Protein AF-A0A1V5WEK6-F1 (afdb_monomer_lite)

Foldseek 3Di:
DLVVVLVVQLVVVLVVAPQCSLVSLLVSLQVCCVPPPVVCNVLLVLQLVLQVVLCVVVVVQQQDKDRFDDDDVSGGPRSSSVSSSLLSCLVPPVLVVDDDPDLVVSLVVSLVVSLVVVLVVQLCCCVVSVIDGPSLVVAAADPPSRGDSDDPVSVVSVSVSNSVSSSVVSVVVVVVVVVVVVD

pLDDT: mean 92.39, std 5.97, range [55.59, 97.62]

Secondary structure (DSSP, 8-state):
-HHHHHHHHHHHHHTT-HHHHHHHHHHHHHHHHHHH-GGGGGGHHHHHHHHHHHHHHTTTGGG-BSS---EETTEEHHHHHHHHHHHHHIIIIIGGGS--SSHHHHHHHHHHHHHHHHHHHHHIIIIIS---BGGGGGSPPPTTT----S-HHHHHHHHHHHHHHHHHHHHHHHHHHHHHT--

Radius of gyration: 16.96 Å; chains: 1; bounding box: 42×34×49 Å

Sequence (183 aa):
MTWLVGLGTFLLLLKISYDVAVITATLLILGFTLVFDRNKLWAWIPALSVGIIFVLVIRDMYSSYNVFTLKIRGLMLFPMLAWALMLMFWYLVVEPYFHHDKWWRKWLTNAALFCAGLIVFEIIGYHVLGVRLGAGSTYPGWPVLDIFHAPWWMQVAYFFNGIAFIGVVAFVDNILRRRTRKS

Structure (mmCIF, N/CA/C/O backbone):
data_AF-A0A1V5WEK6-F1
#
_entry.id   AF-A0A1V5WEK6-F1
#
loop_
_atom_site.group_PDB
_atom_site.id
_atom_site.type_symbol
_atom_site.label_atom_id
_atom_site.label_alt_id
_atom_site.label_comp_id
_atom_site.label_asym_id
_atom_site.label_entity_id
_atom_site.label_seq_id
_atom_site.pdbx_PDB_ins_code
_atom_site.Cartn_x
_atom_site.Cartn_y
_atom_site.Cartn_z
_atom_site.occupancy
_atom_site.B_iso_or_equiv
_atom_site.auth_seq_id
_atom_site.auth_comp_id
_atom_site.auth_asym_id
_atom_site.auth_atom_id
_atom_site.pdbx_PDB_model_num
ATOM 1 N N . MET A 1 1 ? -20.146 -8.407 -2.593 1.00 61.50 1 MET A N 1
ATOM 2 C CA . MET A 1 1 ? -20.342 -8.159 -4.042 1.00 61.50 1 MET A CA 1
ATOM 3 C C . MET A 1 1 ? -19.403 -7.072 -4.575 1.00 61.50 1 MET A C 1
ATOM 5 O O . MET A 1 1 ? -18.729 -7.323 -5.560 1.00 61.50 1 MET A O 1
ATOM 9 N N . THR A 1 2 ? -19.276 -5.919 -3.905 1.00 79.62 2 THR A N 1
ATOM 10 C CA . THR A 1 2 ? -18.418 -4.784 -4.325 1.00 79.62 2 THR A CA 1
ATOM 11 C C . THR A 1 2 ? -16.931 -5.128 -4.493 1.00 79.62 2 THR A C 1
ATOM 13 O O . THR A 1 2 ? -16.358 -4.822 -5.534 1.00 79.62 2 THR A O 1
ATOM 16 N N . TRP A 1 3 ? -16.315 -5.826 -3.532 1.00 83.94 3 TRP A N 1
ATOM 17 C CA . TRP A 1 3 ? -14.893 -6.207 -3.610 1.00 83.94 3 TRP A CA 1
ATOM 18 C C . TRP A 1 3 ? -14.571 -7.166 -4.761 1.00 83.94 3 TRP A C 1
ATOM 20 O O . TRP A 1 3 ? -13.534 -7.026 -5.397 1.00 83.94 3 TRP A O 1
ATOM 30 N N . LEU A 1 4 ? -15.474 -8.104 -5.068 1.00 87.88 4 LEU A N 1
ATOM 31 C CA . LEU A 1 4 ? -15.297 -9.054 -6.173 1.00 87.88 4 LEU A CA 1
ATOM 32 C C . LEU A 1 4 ? -15.378 -8.360 -7.534 1.00 87.88 4 LEU A C 1
ATOM 34 O O . LEU A 1 4 ? -14.582 -8.663 -8.416 1.00 87.88 4 LEU A O 1
ATOM 38 N N . VAL A 1 5 ? -16.297 -7.401 -7.687 1.00 90.19 5 VAL A N 1
ATOM 39 C CA . VAL A 1 5 ? -16.378 -6.569 -8.897 1.00 90.19 5 VAL A CA 1
ATOM 40 C C . VAL A 1 5 ? -15.110 -5.730 -9.042 1.00 90.19 5 VAL A C 1
ATOM 42 O O . VAL A 1 5 ? -14.513 -5.720 -10.113 1.00 90.19 5 VAL A O 1
ATOM 45 N N . GLY A 1 6 ? -14.648 -5.089 -7.962 1.00 90.19 6 GLY A N 1
ATOM 46 C CA . GLY A 1 6 ? -13.395 -4.330 -7.971 1.00 90.19 6 GLY A CA 1
ATOM 47 C C . GLY A 1 6 ? -12.184 -5.185 -8.357 1.00 90.19 6 GLY A C 1
ATOM 48 O O . GLY A 1 6 ? -11.398 -4.782 -9.213 1.00 90.19 6 GLY A O 1
ATOM 49 N N . LEU A 1 7 ? -12.073 -6.391 -7.790 1.00 91.00 7 LEU A N 1
ATOM 50 C CA . LEU A 1 7 ? -11.020 -7.349 -8.130 1.00 91.00 7 LEU A CA 1
ATOM 51 C C . LEU A 1 7 ? -11.108 -7.791 -9.597 1.00 91.00 7 LEU A C 1
ATOM 53 O O . LEU A 1 7 ? -10.096 -7.789 -10.291 1.00 91.00 7 LEU A O 1
ATOM 57 N N . GLY A 1 8 ? -12.303 -8.127 -10.087 1.00 93.06 8 GLY A N 1
ATOM 58 C CA . GLY A 1 8 ? -12.518 -8.500 -11.487 1.00 93.06 8 GLY A CA 1
ATOM 59 C C . GLY A 1 8 ? -12.091 -7.391 -12.450 1.00 93.06 8 GLY A C 1
ATOM 60 O O . GLY A 1 8 ? -11.332 -7.648 -13.384 1.00 93.06 8 GLY A O 1
ATOM 61 N N . THR A 1 9 ? -12.493 -6.148 -12.178 1.00 93.25 9 THR A N 1
ATOM 62 C CA . THR A 1 9 ? -12.073 -4.972 -12.954 1.00 93.25 9 THR A CA 1
ATOM 63 C C . THR A 1 9 ? -10.556 -4.800 -12.932 1.00 93.25 9 THR A C 1
ATOM 65 O O . THR A 1 9 ? -9.951 -4.611 -13.984 1.00 93.25 9 THR A O 1
ATOM 68 N N . PHE A 1 10 ? -9.920 -4.918 -11.764 1.00 93.69 10 PHE A N 1
ATOM 69 C CA . PHE A 1 10 ? -8.464 -4.823 -11.643 1.00 93.69 10 PHE A CA 1
ATOM 70 C C . PHE A 1 10 ? -7.741 -5.888 -12.481 1.00 93.69 10 PHE A C 1
ATOM 72 O O . PHE A 1 10 ? -6.844 -5.555 -13.254 1.00 93.69 10 PHE A O 1
ATOM 79 N N . LEU A 1 11 ? -8.168 -7.151 -12.391 1.00 94.06 11 LEU A N 1
ATOM 80 C CA . LEU A 1 11 ? -7.573 -8.259 -13.146 1.00 94.06 11 LEU A CA 1
ATOM 81 C C . LEU A 1 11 ? -7.754 -8.107 -14.662 1.00 94.06 11 LEU A C 1
ATOM 83 O O . LEU A 1 11 ? -6.853 -8.453 -15.426 1.00 94.06 11 LEU A O 1
ATOM 87 N N . LEU A 1 12 ? -8.897 -7.580 -15.111 1.00 95.44 12 LEU A N 1
ATOM 88 C CA . LEU A 1 12 ? -9.118 -7.267 -16.525 1.00 95.44 12 LEU A CA 1
ATOM 89 C C . LEU A 1 12 ? -8.196 -6.140 -16.997 1.00 95.44 12 LEU A C 1
ATOM 91 O O . LEU A 1 12 ? -7.587 -6.255 -18.059 1.00 95.44 12 LEU A O 1
ATOM 95 N N . LEU A 1 13 ? -8.049 -5.082 -16.198 1.00 95.81 13 LEU A N 1
ATOM 96 C CA . LEU A 1 13 ? -7.184 -3.953 -16.533 1.00 95.81 13 LEU A CA 1
ATOM 97 C C . LEU A 1 13 ? -5.703 -4.330 -16.541 1.00 95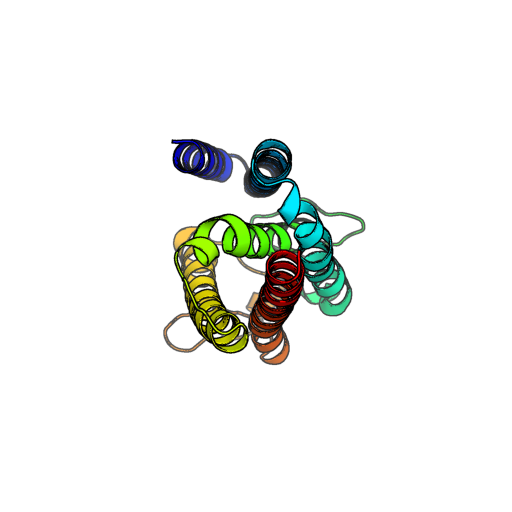.81 13 LEU A C 1
ATOM 99 O O . LEU A 1 13 ? -4.977 -3.809 -17.382 1.00 95.81 13 LEU A O 1
ATOM 103 N N . LEU A 1 14 ? -5.257 -5.266 -15.695 1.00 93.38 14 LEU A N 1
ATOM 104 C CA . LEU A 1 14 ? -3.878 -5.774 -15.733 1.00 93.38 14 LEU A CA 1
ATOM 105 C C . LEU A 1 14 ? -3.504 -6.368 -17.100 1.00 93.38 14 LEU A C 1
ATOM 107 O O . LEU A 1 14 ? -2.349 -6.271 -17.503 1.00 93.38 14 LEU A O 1
ATOM 111 N N . LYS A 1 15 ? -4.469 -6.928 -17.845 1.00 93.38 15 LYS A N 1
ATOM 112 C CA . LYS A 1 15 ? -4.236 -7.435 -19.211 1.00 93.38 15 LYS A CA 1
ATOM 113 C C . LYS A 1 15 ? -4.063 -6.328 -20.253 1.00 93.38 15 LYS A C 1
ATOM 115 O O . LYS A 1 15 ? -3.585 -6.605 -21.347 1.00 93.38 15 LYS A O 1
ATOM 120 N N . ILE A 1 16 ? -4.494 -5.107 -19.937 1.00 94.31 16 ILE A N 1
ATOM 121 C CA . ILE A 1 16 ? -4.468 -3.953 -20.841 1.00 94.31 16 ILE A CA 1
ATOM 122 C C . ILE A 1 16 ? -3.291 -3.041 -20.488 1.00 94.31 16 ILE A C 1
ATOM 124 O O . ILE A 1 16 ? -2.477 -2.713 -21.345 1.00 94.31 16 ILE A O 1
ATOM 128 N N . SER A 1 17 ? -3.208 -2.607 -19.230 1.00 95.94 17 SER A N 1
ATOM 129 C CA . SER A 1 17 ? -2.168 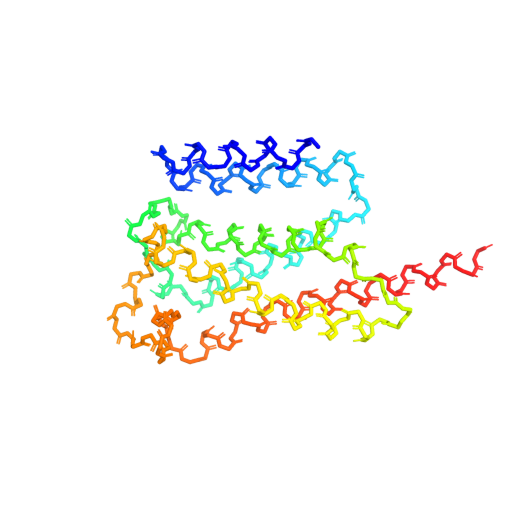-1.709 -18.734 1.00 95.94 17 SER A CA 1
ATOM 130 C C . SER A 1 17 ? -2.056 -1.791 -17.213 1.00 95.94 17 SER A C 1
ATOM 132 O O . SER A 1 17 ? -3.018 -1.543 -16.481 1.00 95.94 17 SER A O 1
ATOM 134 N N . TYR A 1 18 ? -0.844 -2.069 -16.735 1.00 95.81 18 TYR A N 1
ATOM 135 C CA . TYR A 1 18 ? -0.523 -2.134 -15.310 1.00 95.81 18 TYR A CA 1
ATOM 136 C C . TYR A 1 18 ? -0.728 -0.778 -14.625 1.00 95.81 18 TYR A C 1
ATOM 138 O O . TYR A 1 18 ? -1.292 -0.710 -13.532 1.00 95.81 18 TYR A O 1
ATOM 146 N N . ASP A 1 19 ? -0.334 0.308 -15.294 1.00 96.19 19 ASP A N 1
ATOM 147 C CA . ASP A 1 19 ? -0.541 1.674 -14.815 1.00 96.19 19 ASP A CA 1
ATOM 148 C C . ASP A 1 19 ? -2.038 1.972 -14.601 1.00 96.19 19 ASP A C 1
ATOM 150 O O . ASP A 1 19 ? -2.444 2.402 -13.518 1.00 96.19 19 ASP A O 1
ATOM 154 N N . VAL A 1 20 ? -2.879 1.680 -15.603 1.00 96.31 20 VAL A N 1
ATOM 155 C CA . VAL A 1 20 ? -4.336 1.905 -15.525 1.00 96.31 20 VAL A CA 1
ATOM 156 C C . VAL A 1 20 ? -4.973 1.043 -14.437 1.00 96.31 20 VAL A C 1
ATOM 158 O O . VAL A 1 20 ? -5.849 1.523 -13.713 1.00 96.31 20 VAL A O 1
ATOM 161 N N . ALA A 1 21 ? -4.529 -0.207 -14.291 1.00 96.81 21 ALA A N 1
ATOM 162 C CA . ALA A 1 21 ? -5.026 -1.117 -13.268 1.00 96.81 21 ALA A CA 1
ATOM 163 C C . ALA A 1 21 ? -4.771 -0.571 -11.856 1.00 96.81 21 ALA A C 1
ATOM 165 O O . ALA A 1 21 ? -5.707 -0.481 -11.059 1.00 96.81 21 ALA A O 1
ATOM 166 N N . VAL A 1 22 ? -3.538 -0.149 -11.555 1.00 96.44 22 VAL A N 1
ATOM 167 C CA . VAL A 1 22 ? -3.179 0.381 -10.229 1.00 96.44 22 VAL A CA 1
ATOM 168 C C . VAL A 1 22 ? -3.886 1.704 -9.942 1.00 96.44 22 VAL A C 1
ATOM 170 O O . VAL A 1 22 ? -4.437 1.865 -8.855 1.00 96.44 22 VAL A O 1
ATOM 173 N N . ILE A 1 23 ? -3.942 2.627 -10.909 1.00 97.00 23 ILE A N 1
ATOM 174 C CA . ILE A 1 23 ? -4.670 3.897 -10.743 1.00 97.00 23 ILE A CA 1
ATOM 175 C C . ILE A 1 23 ? -6.144 3.623 -10.439 1.00 97.00 23 ILE A C 1
ATOM 177 O O . ILE A 1 23 ? -6.697 4.171 -9.484 1.00 97.00 23 ILE A O 1
ATOM 181 N N . THR A 1 24 ? -6.768 2.741 -11.219 1.00 96.12 24 THR A N 1
ATOM 182 C CA . THR A 1 24 ? -8.184 2.405 -11.058 1.00 96.12 24 THR A CA 1
ATOM 183 C C . THR A 1 24 ? -8.440 1.727 -9.717 1.00 96.12 24 THR A C 1
ATOM 185 O O . THR A 1 24 ? -9.384 2.101 -9.027 1.00 96.12 24 THR A O 1
ATOM 188 N N . ALA A 1 25 ? -7.590 0.785 -9.297 1.00 96.00 25 ALA A N 1
ATOM 189 C CA . ALA A 1 25 ? -7.693 0.166 -7.978 1.00 96.00 25 ALA A CA 1
ATOM 190 C C . ALA A 1 25 ? -7.627 1.217 -6.860 1.00 96.00 25 ALA A C 1
ATOM 192 O O . ALA A 1 25 ? -8.475 1.214 -5.968 1.00 96.00 25 ALA A O 1
ATOM 193 N N . THR A 1 26 ? -6.688 2.166 -6.937 1.00 96.56 26 THR A N 1
ATOM 194 C CA . THR A 1 26 ? -6.555 3.225 -5.926 1.00 96.56 26 THR A CA 1
ATOM 195 C C . THR A 1 26 ? -7.792 4.115 -5.883 1.00 96.56 26 THR A C 1
ATOM 197 O O . THR A 1 26 ? -8.310 4.389 -4.799 1.00 96.56 26 THR A O 1
ATOM 200 N N . LEU A 1 27 ? -8.314 4.514 -7.046 1.00 96.06 27 LEU A N 1
ATOM 201 C CA . LEU A 1 27 ? -9.540 5.309 -7.138 1.00 96.06 27 LEU A CA 1
ATOM 202 C C . LEU A 1 27 ? -10.766 4.552 -6.619 1.00 96.06 27 LEU A C 1
ATOM 204 O O . LEU A 1 27 ? -11.608 5.154 -5.957 1.00 96.06 27 LEU A O 1
ATOM 208 N N . LEU A 1 28 ? -10.861 3.243 -6.863 1.00 95.06 28 LEU A N 1
ATOM 209 C CA . LEU A 1 28 ? -11.950 2.414 -6.347 1.00 95.06 28 LEU A CA 1
ATOM 210 C C . LEU A 1 28 ? -11.908 2.309 -4.821 1.00 95.06 28 LEU A C 1
ATOM 212 O O . LEU A 1 28 ? -12.951 2.470 -4.189 1.00 95.06 28 LEU A O 1
ATOM 216 N N . ILE A 1 29 ? -10.735 2.095 -4.212 1.00 95.62 29 ILE A N 1
ATOM 217 C CA . ILE A 1 29 ? -10.622 2.071 -2.742 1.00 95.62 29 ILE A CA 1
ATOM 218 C C . ILE A 1 29 ? -10.914 3.457 -2.156 1.00 95.62 29 ILE A C 1
ATOM 220 O O . ILE A 1 29 ? -11.615 3.566 -1.146 1.00 95.62 29 ILE A O 1
ATOM 224 N N . LEU A 1 30 ? -10.435 4.532 -2.788 1.00 96.31 30 LEU A N 1
ATOM 225 C CA . LEU A 1 30 ? -10.725 5.894 -2.340 1.00 96.31 30 LEU A CA 1
ATOM 226 C C . LEU A 1 30 ? -12.225 6.199 -2.428 1.00 96.31 30 LEU A C 1
ATOM 228 O O . LEU A 1 30 ? -12.814 6.652 -1.449 1.00 96.31 30 LEU A O 1
ATOM 232 N N . GLY A 1 31 ? -12.854 5.886 -3.561 1.00 95.25 31 GLY A N 1
ATOM 233 C CA . GLY A 1 31 ? -14.294 6.024 -3.767 1.00 95.25 31 GLY A CA 1
ATOM 234 C C . GLY A 1 31 ? -15.098 5.199 -2.763 1.00 95.25 31 GLY A C 1
ATOM 235 O O . GLY A 1 31 ? -16.033 5.716 -2.155 1.00 95.25 31 GLY A O 1
ATOM 236 N N . PHE A 1 32 ? -14.682 3.957 -2.504 1.00 94.25 32 PHE A N 1
ATOM 237 C CA . PHE A 1 32 ? -15.272 3.127 -1.456 1.00 94.25 32 PHE A CA 1
ATOM 238 C C . PHE A 1 32 ? -15.178 3.807 -0.082 1.00 94.25 32 PHE A C 1
ATOM 240 O O . PHE A 1 32 ? -16.186 3.927 0.610 1.00 94.25 32 PHE A O 1
ATOM 247 N N . THR A 1 33 ? -14.003 4.330 0.283 1.00 96.00 33 THR A N 1
ATOM 248 C CA . THR A 1 33 ? -13.800 5.040 1.559 1.00 96.00 33 THR A CA 1
ATOM 249 C C . THR A 1 33 ? -14.702 6.276 1.658 1.00 96.00 33 THR A C 1
ATOM 251 O O . THR A 1 33 ? -15.325 6.513 2.688 1.00 96.00 33 THR A O 1
ATOM 254 N N . LEU A 1 34 ? -14.816 7.058 0.579 1.00 96.00 34 LEU A N 1
ATOM 255 C CA . LEU A 1 34 ? -15.646 8.268 0.520 1.00 96.00 34 LEU A CA 1
ATOM 256 C C . LEU A 1 34 ? -17.146 7.975 0.656 1.00 96.00 34 LEU A C 1
ATOM 258 O O . LEU A 1 34 ? -17.890 8.802 1.189 1.00 96.00 34 LEU A O 1
ATOM 262 N N . VAL A 1 35 ? -17.608 6.828 0.161 1.00 95.31 35 VAL A N 1
ATOM 263 C CA . VAL A 1 35 ? -19.032 6.469 0.177 1.00 95.31 35 VAL A CA 1
ATOM 264 C C . VAL A 1 35 ? -19.410 5.733 1.462 1.00 95.31 35 VAL A C 1
ATOM 266 O O . VAL A 1 35 ? -20.424 6.079 2.064 1.00 95.31 35 VAL A O 1
ATOM 269 N N . PHE A 1 36 ? -18.599 4.768 1.902 1.00 93.69 36 PHE A N 1
ATOM 270 C CA . PHE A 1 36 ? -18.980 3.815 2.951 1.00 93.69 36 PHE A CA 1
ATOM 271 C C . PHE A 1 36 ? -18.254 4.015 4.291 1.00 93.69 36 PHE A C 1
ATOM 273 O O . PHE A 1 36 ? -18.845 3.742 5.329 1.00 93.69 36 PHE A O 1
ATOM 280 N N . ASP A 1 37 ? -17.024 4.540 4.297 1.00 92.44 37 ASP A N 1
ATOM 281 C CA . ASP A 1 37 ? -16.158 4.613 5.491 1.00 92.44 37 ASP A CA 1
ATOM 282 C C . ASP A 1 37 ? -15.523 6.007 5.662 1.00 92.44 37 ASP A C 1
ATOM 284 O O . ASP A 1 37 ? -14.313 6.169 5.848 1.00 92.44 37 ASP A O 1
ATOM 288 N N . ARG A 1 38 ? -16.343 7.065 5.595 1.00 94.06 38 ARG A N 1
ATOM 289 C CA . ARG A 1 38 ? -15.864 8.464 5.636 1.00 94.06 38 ARG A CA 1
ATOM 290 C C . ARG A 1 38 ? -15.029 8.789 6.874 1.00 94.06 38 ARG A C 1
ATOM 292 O O . ARG A 1 38 ? -14.100 9.591 6.809 1.00 94.06 38 ARG A O 1
ATOM 299 N N . ASN A 1 39 ? -15.333 8.148 7.999 1.00 92.06 39 ASN A N 1
ATOM 300 C CA . ASN A 1 39 ? -14.589 8.275 9.253 1.00 92.06 39 ASN A CA 1
ATOM 301 C C . ASN A 1 39 ? -13.147 7.746 9.166 1.00 92.06 39 ASN A C 1
ATOM 303 O O . ASN A 1 39 ? -12.344 8.075 10.035 1.00 92.06 39 ASN A O 1
ATOM 307 N N . LYS A 1 40 ? -12.806 6.960 8.139 1.00 95.44 40 LYS A N 1
ATOM 308 C CA . LYS A 1 40 ? -11.460 6.430 7.889 1.00 95.44 40 LYS A CA 1
ATOM 309 C C . LYS A 1 40 ? -10.684 7.214 6.826 1.00 95.44 40 LYS A C 1
AT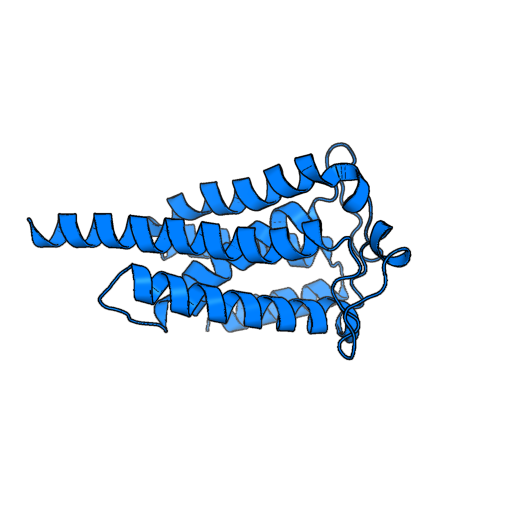OM 311 O O . LYS A 1 40 ? -9.524 6.897 6.577 1.00 95.44 40 LYS A O 1
ATOM 316 N N . LEU A 1 41 ? -11.267 8.264 6.233 1.00 96.31 41 LEU A N 1
ATOM 317 C CA . LEU A 1 41 ? -10.605 9.070 5.193 1.00 96.31 41 LEU A CA 1
ATOM 318 C C . LEU A 1 41 ? -9.283 9.681 5.651 1.00 96.31 41 LEU A C 1
ATOM 320 O O . LEU A 1 41 ? -8.362 9.808 4.851 1.00 96.31 41 LEU A O 1
ATOM 324 N N . TRP A 1 42 ? -9.166 10.020 6.935 1.00 95.69 42 TRP A N 1
ATOM 325 C CA . TRP A 1 42 ? -7.938 10.580 7.497 1.00 95.69 42 TRP A CA 1
ATOM 326 C C . TRP A 1 42 ? -6.722 9.666 7.273 1.00 95.69 42 TRP A C 1
ATOM 328 O O . TRP A 1 42 ? -5.616 10.178 7.128 1.00 95.69 42 TRP A O 1
ATOM 338 N N . ALA A 1 43 ? -6.916 8.341 7.202 1.00 97.00 43 ALA A N 1
ATOM 339 C CA . ALA A 1 43 ? -5.837 7.367 7.045 1.00 97.00 43 ALA A CA 1
ATOM 340 C C . ALA A 1 43 ? -5.200 7.399 5.645 1.00 97.00 43 ALA A C 1
ATOM 342 O O . ALA A 1 43 ? -4.054 6.977 5.488 1.00 97.00 43 ALA A O 1
ATOM 343 N N . TRP A 1 44 ? -5.872 7.986 4.647 1.00 97.44 44 TRP A N 1
ATOM 344 C CA . TRP A 1 44 ? -5.266 8.228 3.337 1.00 97.44 44 TRP A CA 1
ATOM 345 C C . TRP A 1 44 ? -4.069 9.171 3.414 1.00 97.44 44 TRP A C 1
ATOM 347 O O . TRP A 1 44 ? -3.137 9.015 2.631 1.00 97.44 44 TRP A O 1
ATOM 357 N N . ILE A 1 45 ? -4.062 10.117 4.362 1.00 96.06 45 ILE A N 1
ATOM 358 C CA . ILE A 1 45 ? -2.951 11.057 4.540 1.00 96.06 45 ILE A CA 1
ATOM 359 C C . ILE A 1 45 ? -1.657 10.296 4.870 1.00 96.06 45 ILE A C 1
ATOM 361 O O . ILE A 1 45 ? -0.744 10.343 4.047 1.00 96.06 45 ILE A O 1
ATOM 365 N N . PRO A 1 46 ? -1.552 9.541 5.986 1.00 96.44 46 PRO A N 1
ATOM 366 C CA . PRO A 1 46 ? -0.339 8.785 6.272 1.00 96.44 46 PRO A CA 1
ATOM 367 C C . PRO A 1 46 ? -0.047 7.709 5.215 1.00 96.44 46 PRO A C 1
ATOM 369 O O . PRO A 1 46 ? 1.121 7.495 4.907 1.00 96.44 46 PRO A O 1
ATOM 372 N N . ALA A 1 47 ? -1.060 7.076 4.608 1.00 97.00 47 ALA A N 1
ATOM 373 C CA . ALA A 1 47 ? -0.842 6.083 3.549 1.00 97.00 47 ALA A CA 1
ATOM 374 C C . ALA A 1 47 ? -0.165 6.688 2.300 1.00 97.00 47 ALA A C 1
ATOM 376 O O . ALA A 1 47 ? 0.806 6.132 1.782 1.00 97.00 47 ALA A O 1
ATOM 377 N N . LEU A 1 48 ? -0.635 7.852 1.838 1.00 95.62 48 LEU A N 1
ATOM 378 C CA . LEU A 1 48 ? -0.025 8.587 0.726 1.00 95.62 48 LEU A CA 1
ATOM 379 C C . LEU A 1 48 ? 1.335 9.164 1.111 1.00 95.62 48 LEU A C 1
ATOM 381 O O . LEU A 1 48 ? 2.255 9.130 0.296 1.00 95.62 48 LEU A O 1
ATOM 385 N N . SER A 1 49 ? 1.491 9.660 2.342 1.00 95.12 49 SER A N 1
ATOM 386 C CA . SER A 1 49 ? 2.784 10.136 2.838 1.00 95.12 49 SER A CA 1
ATOM 387 C C . SER A 1 49 ? 3.838 9.037 2.782 1.00 95.12 49 SER A C 1
ATOM 389 O O . SER A 1 49 ? 4.936 9.312 2.309 1.00 95.12 49 SER A O 1
ATOM 391 N N . VAL A 1 50 ? 3.508 7.800 3.177 1.00 94.00 50 VAL A N 1
ATOM 392 C CA . VAL A 1 50 ? 4.417 6.653 3.029 1.00 94.00 50 VAL A CA 1
ATOM 393 C C . VAL A 1 50 ? 4.828 6.490 1.568 1.00 94.00 50 VAL A C 1
ATOM 395 O O . VAL A 1 50 ? 6.016 6.542 1.276 1.00 94.00 50 VAL A O 1
ATOM 398 N N . GLY A 1 51 ? 3.876 6.373 0.637 1.00 90.12 51 GLY A N 1
ATOM 399 C CA . GLY A 1 51 ? 4.199 6.170 -0.780 1.00 90.12 51 GLY A CA 1
ATOM 400 C C . GLY A 1 51 ? 5.043 7.297 -1.386 1.00 90.12 51 GLY A C 1
ATOM 401 O O . GLY A 1 51 ? 6.041 7.037 -2.055 1.00 90.12 51 GLY A O 1
ATOM 402 N N . ILE A 1 52 ? 4.676 8.554 -1.127 1.00 91.56 52 ILE A N 1
ATOM 403 C CA . ILE A 1 52 ? 5.357 9.728 -1.689 1.00 91.56 52 ILE A CA 1
ATOM 404 C C . ILE A 1 52 ? 6.751 9.896 -1.081 1.00 91.56 52 ILE A C 1
ATOM 406 O O . ILE A 1 52 ? 7.727 9.995 -1.822 1.00 91.56 52 ILE A O 1
ATOM 410 N N . ILE A 1 53 ? 6.864 9.917 0.252 1.00 91.81 53 ILE A N 1
ATOM 411 C CA . ILE A 1 53 ? 8.149 10.130 0.938 1.00 91.81 53 ILE A CA 1
ATOM 412 C C . ILE A 1 53 ? 9.112 9.005 0.581 1.00 91.81 53 ILE A C 1
ATOM 414 O O . ILE A 1 53 ? 10.270 9.265 0.265 1.00 91.81 53 ILE A O 1
ATOM 418 N N . PHE A 1 54 ? 8.634 7.764 0.571 1.00 89.69 54 PHE A N 1
ATOM 419 C CA . PHE A 1 54 ? 9.477 6.615 0.292 1.00 89.69 54 PHE A CA 1
ATOM 420 C C . PHE A 1 54 ? 10.076 6.659 -1.121 1.00 89.69 54 PHE A C 1
ATOM 422 O O . PHE A 1 54 ? 11.274 6.435 -1.297 1.00 89.69 54 PHE A O 1
ATOM 429 N N . VAL A 1 55 ? 9.275 7.036 -2.122 1.00 88.88 55 VAL A N 1
ATOM 430 C CA . VAL A 1 55 ? 9.756 7.209 -3.502 1.00 88.88 55 VAL A CA 1
ATOM 431 C C . VAL A 1 55 ? 10.687 8.415 -3.639 1.00 88.88 55 VAL A C 1
ATOM 433 O O . VAL A 1 55 ? 11.640 8.353 -4.411 1.00 88.88 55 VAL A O 1
ATOM 436 N N . LEU A 1 56 ? 10.458 9.497 -2.890 1.00 90.12 56 LEU A N 1
ATOM 437 C CA . LEU A 1 56 ? 11.344 10.667 -2.898 1.00 90.12 56 LEU A CA 1
ATOM 438 C C . LEU A 1 56 ? 12.714 10.367 -2.281 1.00 90.12 56 LEU A C 1
ATOM 440 O O . LEU A 1 56 ? 13.728 10.785 -2.835 1.00 90.12 56 LEU A O 1
ATOM 444 N N . VAL A 1 57 ? 12.748 9.638 -1.164 1.00 89.44 57 VAL A N 1
ATOM 445 C CA . VAL A 1 57 ? 13.992 9.269 -0.467 1.00 89.44 57 VAL A CA 1
ATOM 446 C C . VAL A 1 57 ? 14.811 8.273 -1.289 1.00 89.44 57 VAL A C 1
ATOM 448 O O . VAL A 1 57 ? 16.035 8.328 -1.280 1.00 89.44 57 VAL A O 1
ATOM 451 N N . ILE A 1 58 ? 14.146 7.377 -2.023 1.00 87.31 58 ILE A N 1
ATOM 452 C CA . ILE A 1 58 ? 14.773 6.236 -2.709 1.00 87.31 58 ILE A CA 1
ATOM 453 C C . ILE A 1 58 ? 14.599 6.358 -4.233 1.00 87.31 58 ILE A C 1
ATOM 455 O O . ILE A 1 58 ? 14.387 5.384 -4.962 1.00 87.31 58 ILE A O 1
ATOM 459 N N . ARG A 1 59 ? 14.671 7.601 -4.715 1.00 85.56 59 ARG A N 1
ATOM 460 C CA . ARG A 1 59 ? 14.395 8.003 -6.100 1.00 85.56 59 ARG A CA 1
ATOM 461 C C . ARG A 1 59 ? 15.140 7.172 -7.136 1.00 85.56 59 ARG A C 1
ATOM 463 O O . ARG A 1 59 ? 14.536 6.759 -8.125 1.00 85.56 59 ARG A O 1
ATOM 470 N N . ASP A 1 60 ? 16.425 6.932 -6.910 1.00 84.88 60 ASP A N 1
ATOM 471 C CA . ASP A 1 60 ? 17.286 6.280 -7.898 1.00 84.88 60 ASP A CA 1
ATOM 472 C C . ASP A 1 60 ? 16.885 4.818 -8.120 1.00 84.88 60 ASP A C 1
ATOM 474 O O . ASP A 1 60 ? 16.871 4.338 -9.256 1.00 84.88 60 ASP A O 1
ATOM 478 N N . MET A 1 61 ? 16.440 4.140 -7.058 1.00 86.44 61 MET A N 1
ATOM 479 C CA . MET A 1 61 ? 15.999 2.746 -7.135 1.00 86.44 61 MET A CA 1
ATOM 480 C C . MET A 1 61 ? 14.643 2.631 -7.831 1.00 86.44 61 MET A C 1
ATOM 482 O O . MET A 1 61 ? 14.442 1.734 -8.644 1.00 86.44 61 MET A O 1
ATOM 486 N N . TYR A 1 62 ? 13.729 3.572 -7.567 1.00 83.88 62 TYR A N 1
ATOM 487 C CA . TYR A 1 62 ? 12.391 3.631 -8.170 1.00 83.88 62 TYR A CA 1
ATOM 488 C C . TYR A 1 62 ? 12.328 4.416 -9.484 1.00 83.88 62 TYR A C 1
ATOM 490 O O . TYR A 1 62 ? 11.254 4.841 -9.918 1.00 83.88 62 TYR A O 1
ATOM 498 N N . SER A 1 63 ? 13.464 4.615 -10.143 1.00 82.88 63 SER A N 1
ATOM 499 C CA . SER A 1 63 ? 13.547 5.339 -11.414 1.00 82.88 63 SER A CA 1
ATOM 500 C C . SER A 1 63 ? 12.889 4.593 -12.584 1.00 82.88 63 SER A C 1
ATOM 502 O O . SER A 1 63 ? 12.496 5.220 -13.580 1.00 82.88 63 SER A O 1
ATOM 504 N N . SER A 1 64 ? 12.759 3.264 -12.482 1.00 88.44 64 SER A N 1
ATOM 505 C CA . SER A 1 64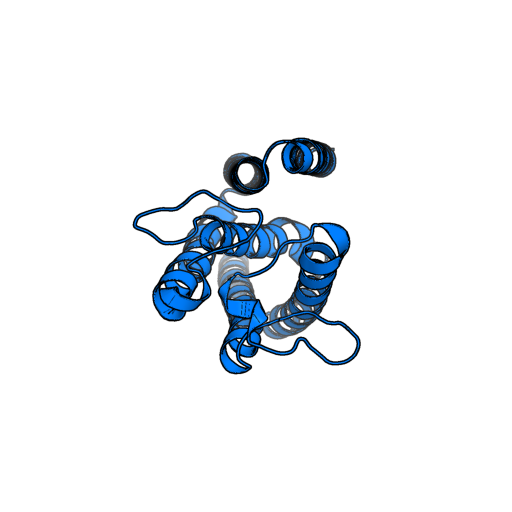 ? 12.210 2.415 -13.541 1.00 88.44 64 SER A CA 1
ATOM 506 C C . SER A 1 64 ? 11.623 1.092 -13.040 1.00 88.44 64 SER A C 1
ATOM 508 O O . SER A 1 64 ? 12.069 0.509 -12.052 1.00 88.44 64 SER A O 1
ATOM 510 N N . TYR A 1 65 ? 10.635 0.612 -13.791 1.00 91.25 65 TYR A N 1
ATOM 511 C CA . TYR A 1 65 ? 10.088 -0.741 -13.748 1.00 91.25 65 TYR A CA 1
ATOM 512 C C . TYR A 1 65 ? 9.944 -1.246 -15.181 1.00 91.25 65 TYR A C 1
ATOM 514 O O . TYR A 1 65 ? 9.869 -0.446 -16.112 1.00 91.25 65 TYR A O 1
ATOM 522 N N . ASN A 1 66 ? 9.879 -2.562 -15.361 1.00 92.88 66 ASN A N 1
ATOM 523 C CA . ASN A 1 66 ? 9.721 -3.164 -16.687 1.00 92.88 66 ASN A CA 1
ATOM 524 C C . ASN A 1 66 ? 8.299 -3.035 -17.269 1.00 92.88 66 ASN A C 1
ATOM 526 O O . ASN A 1 66 ? 8.159 -2.891 -18.478 1.00 92.88 66 ASN A O 1
ATOM 530 N N . VAL A 1 67 ? 7.259 -3.100 -16.430 1.00 93.00 67 VAL A N 1
ATOM 531 C CA . VAL A 1 67 ? 5.845 -3.109 -16.872 1.00 93.00 67 VAL A CA 1
ATOM 532 C C . VAL A 1 67 ? 5.096 -1.801 -16.615 1.00 93.00 67 VAL A C 1
ATOM 534 O O . VAL A 1 67 ? 4.068 -1.552 -17.239 1.00 93.00 67 VAL A O 1
ATOM 537 N N . PHE A 1 68 ? 5.597 -0.959 -15.710 1.00 94.06 68 PHE A N 1
ATOM 538 C CA . PHE A 1 68 ? 5.022 0.358 -15.439 1.00 94.06 68 PHE A CA 1
ATOM 539 C C . PHE A 1 68 ? 5.768 1.422 -16.228 1.00 94.06 68 PHE A C 1
ATOM 541 O O . PHE A 1 68 ? 6.998 1.408 -16.297 1.00 94.06 68 PHE A O 1
ATOM 548 N N . THR A 1 69 ? 5.027 2.380 -16.771 1.00 93.94 69 THR A N 1
ATOM 549 C CA . THR A 1 69 ? 5.564 3.385 -17.698 1.00 93.94 69 THR A CA 1
ATOM 550 C C . THR A 1 69 ? 5.300 4.816 -17.247 1.00 93.94 69 THR A C 1
ATOM 552 O O . THR A 1 69 ? 6.071 5.715 -17.596 1.00 93.94 69 THR A O 1
ATOM 555 N N . LEU A 1 70 ? 4.260 5.053 -16.439 1.00 94.31 70 LEU A N 1
ATOM 556 C CA . LEU A 1 70 ? 3.885 6.408 -16.047 1.00 94.31 70 LEU A CA 1
ATOM 557 C C . LEU A 1 70 ? 4.850 6.999 -15.015 1.00 94.31 70 LEU A C 1
ATOM 559 O O . LEU A 1 70 ? 5.091 6.442 -13.938 1.00 94.31 70 LEU A O 1
ATOM 563 N N . LYS A 1 71 ? 5.352 8.196 -15.337 1.00 92.56 71 LYS A N 1
ATOM 564 C CA . LYS A 1 71 ? 6.257 8.977 -14.490 1.00 92.56 71 LYS A CA 1
ATOM 565 C C . LYS A 1 71 ? 5.698 10.364 -14.201 1.00 92.56 71 LYS A C 1
ATOM 567 O O . LYS A 1 71 ? 5.153 11.020 -15.084 1.00 92.56 71 LYS A O 1
ATOM 572 N N . ILE A 1 72 ? 5.933 10.856 -12.989 1.00 88.44 72 ILE A N 1
ATOM 573 C CA . ILE A 1 72 ? 5.709 12.249 -12.594 1.00 88.44 72 ILE A CA 1
ATOM 574 C C . ILE A 1 72 ? 7.064 12.843 -12.214 1.00 88.44 72 ILE A C 1
ATOM 576 O O . ILE A 1 72 ? 7.713 12.371 -11.284 1.00 88.44 72 ILE A O 1
ATOM 580 N N . ARG A 1 73 ? 7.526 13.865 -12.949 1.00 85.94 73 ARG A N 1
ATOM 581 C CA . ARG A 1 73 ? 8.845 14.509 -12.734 1.00 85.94 73 ARG A CA 1
ATOM 582 C C . ARG A 1 73 ? 10.016 13.503 -12.669 1.00 85.94 73 ARG A C 1
ATOM 584 O O . ARG A 1 73 ? 10.961 13.659 -11.896 1.00 85.94 73 ARG A O 1
ATOM 591 N N . GLY A 1 74 ? 9.942 12.450 -13.485 1.00 82.81 74 GLY A N 1
ATOM 592 C CA . GLY A 1 74 ? 10.952 11.388 -13.561 1.00 82.81 74 GLY A CA 1
ATOM 593 C C . GLY A 1 74 ? 10.857 10.308 -12.476 1.00 82.81 74 GLY A C 1
ATOM 594 O O . GLY A 1 74 ? 11.679 9.399 -12.483 1.00 82.81 74 GLY A O 1
ATOM 595 N N . LEU A 1 75 ? 9.873 10.376 -11.575 1.00 84.25 75 LEU A N 1
ATOM 596 C CA . LEU A 1 75 ? 9.589 9.342 -10.576 1.00 84.25 75 LEU A CA 1
ATOM 597 C C . LEU A 1 75 ? 8.440 8.456 -11.037 1.00 84.25 75 LEU A C 1
ATOM 599 O O . LEU A 1 75 ? 7.442 8.965 -11.546 1.00 84.25 75 LEU A O 1
ATOM 603 N N . MET A 1 76 ? 8.557 7.149 -10.827 1.00 90.69 76 MET A N 1
ATOM 604 C CA . MET A 1 76 ? 7.493 6.206 -11.160 1.00 90.69 76 MET A CA 1
ATOM 605 C C . MET A 1 76 ? 6.258 6.452 -10.290 1.00 90.69 76 MET A C 1
ATOM 607 O O . MET A 1 76 ? 6.355 6.521 -9.063 1.00 90.69 76 MET A O 1
ATOM 611 N N . LEU A 1 77 ? 5.088 6.559 -10.926 1.00 93.25 77 LEU A N 1
ATOM 612 C CA . LEU A 1 77 ? 3.818 6.748 -10.219 1.00 93.25 77 LEU A CA 1
ATOM 613 C C . LEU A 1 77 ? 3.399 5.483 -9.455 1.00 93.25 77 LEU A C 1
ATOM 615 O O . LEU A 1 77 ? 2.845 5.572 -8.360 1.00 93.25 77 LEU A O 1
ATOM 619 N N . PHE A 1 78 ? 3.700 4.312 -10.021 1.00 94.06 78 PHE A N 1
ATOM 620 C CA . PHE A 1 78 ? 3.349 3.007 -9.462 1.00 94.06 78 PHE A CA 1
ATOM 621 C C . PHE A 1 78 ? 3.650 2.860 -7.961 1.00 94.06 78 PHE A C 1
ATOM 623 O O . PHE A 1 78 ? 2.695 2.665 -7.212 1.00 94.06 78 PHE A O 1
ATOM 630 N N . PRO A 1 79 ? 4.902 2.984 -7.477 1.00 91.75 79 PRO A N 1
ATOM 631 C CA . PRO A 1 79 ? 5.204 2.753 -6.066 1.00 91.75 79 PRO A CA 1
ATOM 632 C C . PRO A 1 79 ? 4.482 3.739 -5.137 1.00 91.75 79 PRO A C 1
ATOM 634 O O . PRO A 1 79 ? 4.065 3.349 -4.049 1.00 91.75 79 PRO A O 1
ATOM 637 N N . MET A 1 80 ? 4.249 4.985 -5.570 1.00 93.31 80 MET 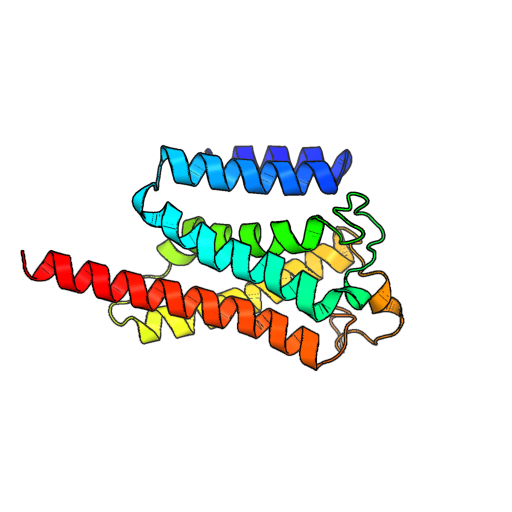A N 1
ATOM 638 C CA . MET A 1 80 ? 3.505 5.966 -4.767 1.00 93.31 80 MET A CA 1
ATOM 639 C C . MET A 1 80 ? 2.066 5.503 -4.516 1.00 93.31 80 MET A C 1
ATOM 641 O O . MET A 1 80 ? 1.567 5.585 -3.393 1.00 93.31 80 MET A O 1
ATOM 645 N N . LEU A 1 81 ? 1.406 4.998 -5.563 1.00 95.75 81 LEU A N 1
ATOM 646 C CA . LEU A 1 81 ? 0.028 4.523 -5.482 1.00 95.75 81 LEU A CA 1
ATOM 647 C C . LEU A 1 81 ? -0.072 3.136 -4.852 1.00 95.75 81 LEU A C 1
ATOM 649 O O . LEU A 1 81 ? -0.982 2.911 -4.064 1.00 95.75 81 LEU A O 1
ATOM 653 N N . ALA A 1 82 ? 0.851 2.225 -5.162 1.00 94.81 82 ALA A N 1
ATOM 654 C CA . ALA A 1 82 ? 0.843 0.854 -4.660 1.00 94.81 82 ALA A CA 1
ATOM 655 C C . ALA A 1 82 ? 0.975 0.802 -3.134 1.00 94.81 82 ALA A C 1
ATOM 657 O O . ALA A 1 82 ? 0.240 0.057 -2.487 1.00 94.81 82 ALA A O 1
ATOM 658 N N . TRP A 1 83 ? 1.837 1.645 -2.549 1.00 95.25 83 TRP A N 1
ATOM 659 C CA . TRP A 1 83 ? 1.939 1.775 -1.093 1.00 95.25 83 TRP A CA 1
ATOM 660 C C . TRP A 1 83 ? 0.623 2.239 -0.474 1.00 95.25 83 TRP A C 1
ATOM 662 O O . TRP A 1 83 ? 0.095 1.573 0.416 1.00 95.25 83 TRP A O 1
ATOM 672 N N . ALA A 1 84 ? 0.057 3.342 -0.967 1.00 96.06 84 ALA A N 1
ATOM 673 C CA . ALA A 1 84 ? -1.196 3.863 -0.433 1.00 96.06 84 ALA A CA 1
ATOM 674 C C . ALA A 1 84 ? -2.351 2.861 -0.599 1.00 96.06 84 ALA A C 1
ATOM 676 O O . ALA A 1 84 ? -3.104 2.623 0.345 1.00 96.06 84 ALA A O 1
ATOM 677 N N . LEU A 1 85 ? -2.444 2.229 -1.772 1.00 95.94 85 LEU A N 1
ATOM 678 C CA . LEU A 1 85 ? -3.427 1.200 -2.096 1.00 95.94 85 LEU A CA 1
ATOM 679 C C . LEU A 1 85 ? -3.343 0.025 -1.123 1.00 95.94 85 LEU A C 1
ATOM 681 O O . LEU A 1 85 ? -4.353 -0.340 -0.531 1.00 95.94 85 LEU A O 1
ATOM 685 N N . MET A 1 86 ? -2.155 -0.555 -0.944 1.00 96.00 86 MET A N 1
ATOM 686 C CA . MET A 1 86 ? -1.957 -1.732 -0.099 1.00 96.00 86 MET A CA 1
ATOM 687 C C . MET A 1 86 ? -2.259 -1.430 1.374 1.00 96.00 86 MET A C 1
ATOM 689 O O . MET A 1 86 ? -2.944 -2.212 2.032 1.00 96.00 86 MET A O 1
ATOM 693 N N . LEU A 1 87 ? -1.800 -0.285 1.888 1.00 97.12 87 LEU A N 1
ATOM 694 C CA . LEU A 1 87 ? -2.041 0.127 3.275 1.00 97.12 87 LEU A CA 1
ATOM 695 C C . LEU A 1 87 ? -3.528 0.392 3.541 1.00 97.12 87 LEU A C 1
ATOM 697 O O . LEU A 1 87 ? -4.078 -0.075 4.542 1.00 97.12 87 LEU A O 1
ATOM 701 N N . MET A 1 88 ? -4.203 1.093 2.628 1.00 97.31 88 MET A N 1
ATOM 702 C CA . MET A 1 88 ? -5.635 1.366 2.758 1.00 97.31 88 MET A CA 1
ATOM 703 C C . MET A 1 88 ? -6.483 0.116 2.542 1.00 97.31 88 MET A C 1
ATOM 705 O O . MET A 1 88 ? -7.450 -0.086 3.273 1.00 97.31 88 MET A O 1
ATOM 709 N N . PHE A 1 89 ? -6.112 -0.755 1.602 1.00 95.50 89 PHE A N 1
ATOM 710 C CA . PHE A 1 89 ? -6.749 -2.060 1.441 1.00 95.50 89 PHE A CA 1
ATOM 711 C C . PHE A 1 89 ? -6.642 -2.874 2.730 1.00 95.50 89 PHE A C 1
ATOM 713 O O . PHE A 1 89 ? -7.644 -3.405 3.206 1.00 95.50 89 PHE A O 1
ATOM 720 N N . TRP A 1 90 ? -5.456 -2.911 3.344 1.00 95.81 90 TRP A N 1
ATOM 721 C CA . TRP A 1 90 ? -5.271 -3.586 4.622 1.00 95.81 90 TRP A CA 1
ATOM 722 C C . TRP A 1 90 ? -6.202 -3.020 5.696 1.00 95.81 90 TRP A C 1
ATOM 724 O O . TRP A 1 90 ? -6.941 -3.773 6.324 1.00 95.81 90 TRP A O 1
ATOM 734 N N . TYR A 1 91 ? -6.219 -1.698 5.878 1.00 95.94 91 TYR A N 1
ATOM 735 C CA . TYR A 1 91 ? -7.025 -1.050 6.914 1.00 95.94 91 TYR A CA 1
ATOM 736 C C . TYR A 1 91 ? -8.542 -1.204 6.708 1.00 95.94 91 TYR A C 1
ATOM 738 O O . TYR A 1 91 ? -9.304 -1.364 7.664 1.00 95.94 91 TYR A O 1
ATOM 746 N N . LEU A 1 92 ? -9.007 -1.135 5.463 1.00 95.00 92 LEU A N 1
ATOM 747 C CA . LEU A 1 92 ? -10.437 -1.164 5.155 1.00 95.00 92 LEU A CA 1
ATOM 748 C C . LEU A 1 92 ? -10.987 -2.580 5.043 1.00 95.00 92 LEU A C 1
ATOM 750 O O . LEU A 1 92 ? -12.133 -2.810 5.419 1.00 95.00 92 LEU A O 1
ATOM 754 N N . VAL A 1 93 ? -10.186 -3.510 4.524 1.00 92.12 93 VAL A N 1
ATOM 755 C CA . VAL A 1 93 ? -10.645 -4.857 4.183 1.00 92.12 93 VAL A CA 1
ATOM 756 C C . VAL A 1 93 ? -10.135 -5.875 5.177 1.00 92.12 93 VAL A C 1
ATOM 758 O O . VAL A 1 93 ? -10.932 -6.637 5.698 1.00 92.12 93 VAL A O 1
ATOM 761 N N . VAL A 1 94 ? -8.834 -5.907 5.453 1.00 92.56 94 VAL A N 1
ATOM 762 C CA . VAL A 1 94 ? -8.226 -7.010 6.211 1.00 92.56 94 VAL A CA 1
ATOM 763 C C . VAL A 1 94 ? -8.352 -6.796 7.716 1.00 92.56 94 VAL A C 1
ATOM 765 O O . VAL A 1 94 ? -8.823 -7.673 8.437 1.00 92.56 94 VAL A O 1
ATOM 768 N N . GLU A 1 95 ? -7.975 -5.612 8.191 1.00 93.44 95 GLU A N 1
ATOM 769 C CA . GLU A 1 95 ? -7.932 -5.264 9.611 1.00 93.44 95 GLU A CA 1
ATOM 770 C C . GLU A 1 95 ? -9.264 -5.494 10.359 1.00 93.44 95 GLU A C 1
ATOM 772 O O . GLU A 1 95 ? -9.215 -6.007 11.482 1.00 93.44 95 GLU A O 1
ATOM 777 N N . PRO A 1 96 ? -10.455 -5.198 9.788 1.00 91.62 96 PRO A N 1
ATOM 778 C CA . PRO A 1 96 ? -11.725 -5.409 10.481 1.00 91.62 96 PRO A CA 1
ATOM 779 C C . PRO A 1 96 ? -12.014 -6.861 10.872 1.00 91.62 96 PRO A C 1
ATOM 781 O O . PRO A 1 96 ? -12.790 -7.067 11.798 1.00 91.62 96 PRO A O 1
ATOM 784 N N . TYR A 1 97 ? -11.394 -7.851 10.221 1.00 91.31 97 TYR A N 1
ATOM 785 C CA . TYR A 1 97 ? -11.566 -9.264 10.574 1.00 91.31 97 TYR A CA 1
ATOM 786 C C . TYR A 1 97 ? -10.777 -9.676 11.829 1.00 91.31 97 TYR A C 1
ATOM 788 O O . TYR A 1 97 ? -11.029 -10.741 12.393 1.00 91.31 97 TYR A O 1
ATOM 796 N N . PHE A 1 98 ? -9.843 -8.842 12.299 1.00 89.19 98 PHE A N 1
ATOM 797 C CA . PHE A 1 98 ? -8.973 -9.143 13.438 1.00 89.19 98 PHE A CA 1
ATOM 798 C C . PHE A 1 98 ? -9.325 -8.272 14.644 1.00 89.19 98 PHE A C 1
ATOM 800 O O . PHE A 1 98 ? -8.789 -7.179 14.863 1.00 89.19 98 PHE A O 1
ATOM 807 N N . HIS A 1 99 ? -10.247 -8.777 15.462 1.00 84.44 99 HIS A N 1
ATOM 808 C CA . HIS A 1 99 ? -10.715 -8.080 16.653 1.00 84.44 99 HIS A CA 1
ATOM 809 C C . HIS A 1 99 ? -9.753 -8.261 17.831 1.00 84.44 99 HIS A C 1
ATOM 811 O O . HIS A 1 99 ? -9.452 -9.373 18.260 1.00 84.44 99 HIS A O 1
ATOM 817 N N . HIS A 1 100 ? -9.318 -7.141 18.410 1.00 89.62 100 HIS A N 1
ATOM 818 C CA . HIS A 1 100 ? -8.543 -7.126 19.646 1.00 89.62 100 HIS A CA 1
ATOM 819 C C . HIS A 1 100 ? -9.024 -6.015 20.581 1.00 89.62 100 HIS A C 1
ATOM 821 O O . HIS A 1 100 ? -9.300 -4.892 20.147 1.00 89.62 100 HIS A O 1
ATOM 827 N N . ASP A 1 101 ? -9.046 -6.308 21.882 1.00 85.38 101 ASP A N 1
ATOM 828 C CA . ASP A 1 101 ? -9.415 -5.330 22.914 1.00 85.38 101 ASP A CA 1
ATOM 829 C C . ASP A 1 101 ? -8.299 -4.321 23.193 1.00 85.38 101 ASP A C 1
ATOM 831 O O . ASP A 1 101 ? -8.547 -3.155 23.499 1.00 85.38 101 ASP A O 1
ATOM 835 N N . LYS A 1 102 ? -7.044 -4.778 23.102 1.00 92.81 102 LYS A N 1
ATOM 836 C CA . LYS A 1 102 ? -5.851 -3.975 23.383 1.00 92.81 102 LYS A CA 1
ATOM 837 C C . LYS A 1 102 ? -5.221 -3.509 22.076 1.00 92.81 102 LYS A C 1
ATOM 839 O O . LYS A 1 102 ? -4.887 -4.327 21.221 1.00 92.81 102 LYS A O 1
ATOM 844 N N . TRP A 1 103 ? -4.981 -2.204 21.969 1.00 94.25 103 TRP A N 1
ATOM 845 C CA . TRP A 1 103 ? -4.420 -1.570 20.771 1.00 94.25 103 TRP A CA 1
ATOM 846 C C . TRP A 1 103 ? -3.076 -2.174 20.343 1.00 94.25 103 TRP A C 1
ATOM 848 O O . TRP A 1 103 ? -2.872 -2.431 19.165 1.00 94.25 103 TRP A O 1
ATOM 858 N N . TRP A 1 104 ? -2.192 -2.491 21.294 1.00 95.06 104 TRP A N 1
ATOM 859 C CA . TRP A 1 104 ? -0.880 -3.069 20.991 1.00 95.06 104 TRP A CA 1
ATOM 860 C C . TRP A 1 104 ? -0.987 -4.500 20.445 1.00 95.06 104 TRP A C 1
ATOM 862 O O . TRP A 1 104 ? -0.191 -4.892 19.602 1.00 95.06 104 TRP A O 1
ATOM 872 N N . ARG A 1 105 ? -2.002 -5.274 20.866 1.00 95.12 105 ARG A N 1
ATOM 873 C CA . ARG A 1 105 ? -2.279 -6.606 20.297 1.00 95.12 105 ARG A CA 1
ATOM 874 C C . ARG A 1 105 ? -2.812 -6.487 18.876 1.00 95.12 105 ARG A C 1
ATOM 876 O O . ARG A 1 105 ? -2.386 -7.252 18.016 1.00 95.12 105 ARG A O 1
ATOM 883 N N . LYS A 1 106 ? -3.692 -5.504 18.636 1.00 94.31 106 LYS A N 1
ATOM 884 C CA . LYS A 1 106 ? -4.172 -5.152 17.291 1.00 94.31 106 LYS A CA 1
ATOM 885 C C . LYS A 1 106 ? -2.998 -4.813 16.381 1.00 94.31 106 LYS A C 1
ATOM 887 O O . LYS A 1 106 ? -2.904 -5.379 15.298 1.00 94.31 106 LYS A O 1
ATOM 892 N N . TRP A 1 107 ? -2.098 -3.955 16.862 1.00 96.88 107 TRP A N 1
ATOM 893 C CA . TRP A 1 107 ? -0.902 -3.545 16.139 1.00 96.88 107 TRP A CA 1
ATOM 894 C C . TRP A 1 107 ? 0.004 -4.730 15.810 1.00 96.88 107 TRP A C 1
ATOM 896 O O . TRP A 1 107 ? 0.244 -4.963 14.634 1.00 96.88 107 TRP A O 1
ATOM 906 N N . LEU A 1 108 ? 0.447 -5.511 16.804 1.00 97.00 108 LEU A N 1
ATOM 907 C CA . LEU A 1 108 ? 1.363 -6.637 16.574 1.00 97.00 108 LEU A CA 1
ATOM 908 C C . LEU A 1 108 ? 0.776 -7.691 15.629 1.00 97.00 108 LEU A C 1
ATOM 910 O O . LEU A 1 108 ? 1.465 -8.151 14.723 1.00 97.00 108 LEU A O 1
ATOM 914 N N . THR A 1 109 ? -0.498 -8.046 15.812 1.00 96.12 109 THR A N 1
ATOM 915 C CA . THR A 1 109 ? -1.151 -9.072 14.986 1.00 96.12 109 THR A CA 1
ATOM 916 C C . THR A 1 109 ? -1.295 -8.595 13.544 1.00 96.12 109 THR A C 1
ATOM 918 O O . THR A 1 109 ? -0.884 -9.293 12.623 1.00 96.12 109 THR A O 1
ATOM 921 N N . ASN A 1 110 ? -1.809 -7.378 13.337 1.00 96.81 110 ASN A N 1
ATOM 922 C CA . ASN A 1 110 ? -1.955 -6.826 11.990 1.00 96.81 110 ASN A CA 1
ATOM 923 C C . ASN A 1 110 ? -0.603 -6.554 11.329 1.00 96.81 110 ASN A C 1
ATOM 925 O O . ASN A 1 110 ? -0.477 -6.779 10.135 1.00 96.81 110 ASN A O 1
ATOM 929 N N . ALA A 1 111 ? 0.409 -6.124 12.083 1.00 97.50 111 ALA A N 1
ATOM 930 C CA . ALA A 1 111 ? 1.765 -5.942 11.579 1.00 97.50 111 ALA A CA 1
ATOM 931 C C . ALA A 1 111 ? 2.354 -7.264 11.072 1.00 97.50 111 ALA A C 1
ATOM 933 O O . ALA A 1 111 ? 2.831 -7.324 9.943 1.00 97.50 111 ALA A O 1
ATOM 934 N N . ALA A 1 112 ? 2.270 -8.337 11.864 1.00 97.31 112 ALA A N 1
ATOM 935 C CA . ALA A 1 112 ? 2.761 -9.654 11.461 1.00 97.31 112 ALA A CA 1
ATOM 936 C C . ALA A 1 112 ? 2.033 -10.180 10.212 1.00 97.31 112 ALA A C 1
ATOM 938 O O . ALA A 1 112 ? 2.669 -10.645 9.265 1.00 97.31 112 ALA A O 1
ATOM 939 N N . LEU A 1 113 ? 0.705 -10.053 10.189 1.00 96.62 113 LEU A N 1
ATOM 940 C CA . LEU A 1 113 ? -0.117 -10.454 9.052 1.00 96.62 113 LEU A CA 1
ATOM 941 C C . LEU A 1 113 ? 0.177 -9.613 7.802 1.00 96.62 113 LEU A C 1
ATOM 943 O O . LEU A 1 113 ? 0.240 -10.164 6.707 1.00 96.62 113 LEU A O 1
ATOM 947 N N . PHE A 1 114 ? 0.404 -8.307 7.953 1.00 96.88 114 PHE A N 1
ATOM 948 C CA . PHE A 1 114 ? 0.775 -7.428 6.848 1.00 96.88 114 PHE A CA 1
ATOM 949 C C . PHE A 1 114 ? 2.131 -7.813 6.269 1.00 96.88 114 PHE A C 1
ATOM 951 O O . PHE A 1 114 ? 2.262 -7.895 5.054 1.00 96.88 114 PHE A O 1
ATOM 958 N N . CYS A 1 115 ? 3.127 -8.105 7.111 1.00 97.50 115 CYS A N 1
ATOM 959 C CA . CYS A 1 115 ? 4.431 -8.579 6.647 1.00 97.50 115 CYS A CA 1
ATOM 960 C C . CYS A 1 115 ? 4.299 -9.879 5.841 1.00 97.50 115 CYS A C 1
ATOM 962 O O . CYS A 1 115 ? 4.877 -9.993 4.762 1.00 97.50 115 CYS A O 1
ATOM 964 N N . ALA A 1 116 ? 3.501 -10.838 6.321 1.00 96.69 116 ALA A N 1
ATOM 965 C CA . ALA A 1 116 ? 3.223 -12.064 5.576 1.00 96.69 116 ALA A CA 1
ATOM 966 C C . ALA A 1 116 ? 2.495 -11.776 4.249 1.00 96.69 116 ALA A C 1
ATOM 968 O O . ALA A 1 116 ? 2.869 -12.311 3.207 1.00 96.69 116 ALA A O 1
ATOM 969 N N . GLY A 1 117 ? 1.499 -10.888 4.269 1.00 96.19 117 GLY A N 1
ATOM 970 C CA . GLY A 1 117 ? 0.775 -10.456 3.075 1.00 96.19 117 GLY A CA 1
ATOM 971 C C . GLY A 1 117 ? 1.680 -9.772 2.051 1.00 96.19 117 GLY A C 1
ATOM 972 O O . GLY A 1 117 ? 1.577 -10.062 0.864 1.00 96.19 117 GLY A O 1
ATOM 973 N N . LEU A 1 118 ? 2.608 -8.925 2.498 1.00 96.44 118 LEU A N 1
ATOM 974 C CA . LEU A 1 118 ? 3.590 -8.266 1.641 1.00 96.44 118 LEU A CA 1
ATOM 975 C C . LEU A 1 118 ? 4.486 -9.290 0.932 1.00 96.44 118 LEU A C 1
ATOM 977 O O . LEU A 1 118 ? 4.698 -9.171 -0.269 1.00 96.44 118 LEU A O 1
ATOM 981 N N . ILE A 1 119 ? 4.947 -10.326 1.641 1.00 97.00 119 ILE A N 1
ATOM 982 C CA . ILE A 1 119 ? 5.713 -11.428 1.034 1.00 97.00 119 ILE A CA 1
ATOM 983 C C . ILE A 1 119 ? 4.883 -12.123 -0.054 1.00 97.00 119 ILE A C 1
ATOM 985 O O . ILE A 1 119 ? 5.384 -12.369 -1.148 1.00 97.00 119 ILE A O 1
ATOM 989 N N . VAL A 1 120 ? 3.601 -12.398 0.208 1.00 96.44 120 VAL A N 1
ATOM 990 C CA . VAL A 1 120 ? 2.699 -12.997 -0.792 1.00 96.44 120 VAL A CA 1
ATOM 991 C C . VAL A 1 120 ? 2.523 -12.080 -2.005 1.00 96.44 120 VAL A C 1
ATOM 993 O O . VAL A 1 120 ? 2.598 -12.552 -3.139 1.00 96.44 120 VAL A O 1
ATOM 996 N N . PHE A 1 121 ? 2.327 -10.777 -1.797 1.00 95.06 121 PHE A N 1
ATOM 997 C CA . PHE A 1 121 ? 2.203 -9.814 -2.893 1.00 95.06 121 PHE A CA 1
ATOM 998 C C . PHE A 1 121 ? 3.479 -9.690 -3.720 1.00 95.06 121 PHE A C 1
ATOM 1000 O O . PHE A 1 121 ? 3.381 -9.529 -4.932 1.00 95.06 121 PHE A O 1
ATOM 1007 N N . GLU A 1 122 ? 4.651 -9.811 -3.108 1.00 95.44 122 GLU A N 1
ATOM 1008 C CA . GLU A 1 122 ? 5.931 -9.825 -3.819 1.00 95.44 122 GLU A CA 1
ATOM 1009 C C . GLU A 1 122 ? 6.109 -11.096 -4.643 1.00 95.44 122 GLU A C 1
ATOM 1011 O O . GLU A 1 122 ? 6.492 -11.014 -5.806 1.00 95.44 122 GLU A O 1
ATOM 1016 N N . ILE A 1 123 ? 5.733 -12.259 -4.105 1.00 96.44 123 ILE A N 1
ATOM 1017 C CA . ILE A 1 123 ? 5.728 -13.514 -4.871 1.00 96.44 123 ILE A CA 1
ATOM 1018 C C . ILE A 1 123 ? 4.798 -13.389 -6.083 1.00 96.44 123 ILE A C 1
ATOM 1020 O O . ILE A 1 123 ? 5.195 -13.710 -7.202 1.00 96.44 123 ILE A O 1
ATOM 1024 N N . ILE A 1 124 ? 3.574 -12.890 -5.889 1.00 95.50 124 ILE A N 1
ATOM 1025 C CA . ILE A 1 124 ? 2.616 -12.696 -6.986 1.00 95.50 124 ILE A CA 1
ATOM 1026 C C . ILE A 1 124 ? 3.149 -11.661 -7.982 1.00 95.50 124 ILE A C 1
ATOM 1028 O O . ILE A 1 124 ? 3.153 -11.902 -9.186 1.00 95.50 124 ILE A O 1
ATOM 1032 N N . GLY A 1 125 ? 3.613 -10.514 -7.493 1.00 94.25 125 GLY A N 1
ATOM 1033 C CA . GLY A 1 125 ? 4.144 -9.432 -8.312 1.00 94.25 125 GLY A CA 1
ATOM 1034 C C . GLY A 1 125 ? 5.295 -9.906 -9.187 1.00 94.25 125 GLY A C 1
ATOM 1035 O O . GLY A 1 125 ? 5.268 -9.694 -10.397 1.00 94.25 125 GLY A O 1
ATOM 1036 N N . TYR A 1 126 ? 6.262 -10.598 -8.594 1.00 94.44 126 TYR A N 1
ATOM 1037 C CA . TYR A 1 126 ? 7.494 -10.986 -9.263 1.00 94.44 126 TYR A CA 1
ATOM 1038 C C . TYR A 1 126 ? 7.335 -12.231 -10.145 1.00 94.44 126 TYR A C 1
ATOM 1040 O O . TYR A 1 126 ? 7.694 -12.194 -11.324 1.00 94.44 126 TYR A O 1
ATOM 1048 N N . HIS A 1 127 ? 6.755 -13.313 -9.612 1.00 95.81 127 HIS A N 1
ATOM 1049 C CA . HIS A 1 127 ? 6.694 -14.613 -10.298 1.00 95.81 127 HIS A CA 1
ATOM 1050 C C . HIS A 1 127 ? 5.454 -14.799 -11.168 1.00 95.81 127 HIS A C 1
ATOM 1052 O O . HIS A 1 127 ? 5.515 -15.520 -12.160 1.00 95.81 127 HIS A O 1
ATOM 1058 N N . VAL A 1 128 ? 4.333 -14.156 -10.828 1.00 95.31 128 VAL A N 1
ATOM 1059 C CA . VAL A 1 128 ? 3.077 -14.300 -11.586 1.00 95.31 128 VAL A CA 1
ATOM 1060 C C . VAL A 1 128 ? 2.873 -13.127 -12.538 1.00 95.31 128 VAL A C 1
ATOM 1062 O O . VAL A 1 128 ? 2.568 -13.325 -13.711 1.00 95.31 128 VAL A O 1
ATOM 1065 N N . LEU A 1 129 ? 3.044 -11.900 -12.045 1.00 93.75 129 LEU A N 1
ATOM 1066 C CA . LEU A 1 129 ? 2.792 -10.679 -12.813 1.00 93.75 129 LEU A CA 1
ATOM 1067 C C . LEU A 1 129 ? 4.041 -10.136 -13.513 1.00 93.75 129 LEU A C 1
ATOM 1069 O O . LEU A 1 129 ? 3.926 -9.184 -14.285 1.00 93.75 129 LEU A O 1
ATOM 1073 N N . GLY A 1 130 ? 5.220 -10.705 -13.251 1.00 93.50 130 GLY A N 1
ATOM 1074 C CA . GLY A 1 130 ? 6.473 -10.304 -13.885 1.00 93.50 130 GLY A CA 1
ATOM 1075 C C . GLY A 1 130 ? 6.904 -8.867 -13.579 1.00 93.50 130 GLY A C 1
ATOM 1076 O O . GLY A 1 130 ? 7.666 -8.294 -14.354 1.00 93.50 130 GLY A O 1
ATOM 1077 N N . VAL A 1 131 ? 6.425 -8.261 -12.491 1.00 93.12 131 VAL A N 1
ATOM 1078 C CA . VAL A 1 131 ? 6.805 -6.912 -12.057 1.00 93.12 131 VAL A CA 1
ATOM 1079 C C . VAL A 1 131 ? 8.232 -6.948 -11.526 1.00 93.12 131 VAL A C 1
ATOM 1081 O O . VAL A 1 131 ? 8.517 -7.606 -10.528 1.00 93.12 131 VAL A O 1
ATOM 1084 N N . ARG A 1 132 ? 9.133 -6.204 -12.168 1.00 92.31 132 ARG A N 1
ATOM 1085 C CA . ARG A 1 132 ? 10.544 -6.126 -11.781 1.00 92.31 132 ARG A CA 1
ATOM 1086 C C . ARG A 1 132 ? 10.986 -4.679 -11.635 1.00 92.31 132 ARG A C 1
ATOM 1088 O O . ARG A 1 132 ? 10.771 -3.858 -12.531 1.00 92.31 132 ARG A O 1
ATOM 1095 N N . LEU A 1 133 ? 11.619 -4.387 -10.502 1.00 89.38 133 LEU A N 1
ATOM 1096 C CA . LEU A 1 133 ? 12.288 -3.113 -10.261 1.00 89.38 133 LEU A CA 1
ATOM 1097 C C . LEU A 1 133 ? 13.525 -3.030 -11.159 1.00 89.38 133 LEU A C 1
ATOM 1099 O O . LEU A 1 133 ? 14.361 -3.932 -11.123 1.00 89.38 133 LEU A O 1
ATOM 1103 N N . GLY A 1 134 ? 13.666 -1.957 -11.939 1.00 86.50 134 GLY A N 1
ATOM 1104 C CA . GLY A 1 134 ? 14.773 -1.835 -12.893 1.00 86.50 134 GLY A CA 1
ATOM 1105 C C . GLY A 1 134 ? 16.145 -1.827 -12.214 1.00 86.50 134 GLY A C 1
ATOM 1106 O O . GLY A 1 134 ? 17.043 -2.544 -12.636 1.00 86.50 134 GLY A O 1
ATOM 1107 N N . ALA A 1 135 ? 16.283 -1.102 -11.100 1.00 85.69 135 ALA A N 1
ATOM 1108 C CA . ALA A 1 135 ? 17.498 -1.120 -10.281 1.00 85.69 135 ALA A CA 1
ATOM 1109 C C . ALA A 1 135 ? 17.686 -2.431 -9.496 1.00 85.69 135 ALA A C 1
ATOM 1111 O O . ALA A 1 135 ? 18.750 -2.660 -8.930 1.00 85.69 135 ALA A O 1
ATOM 1112 N N . GLY A 1 136 ? 16.659 -3.281 -9.430 1.00 81.38 136 GLY A N 1
ATOM 1113 C CA . GLY A 1 136 ? 16.690 -4.502 -8.637 1.00 81.38 136 GLY A CA 1
ATOM 1114 C C . GLY A 1 136 ? 17.567 -5.596 -9.231 1.00 81.38 136 GLY A C 1
ATOM 1115 O O . GLY A 1 136 ? 18.125 -6.391 -8.486 1.00 81.38 136 GLY A O 1
ATOM 1116 N N . SER A 1 137 ? 17.778 -5.613 -10.550 1.00 81.25 137 SER A N 1
ATOM 1117 C CA . SER A 1 137 ? 18.546 -6.673 -11.222 1.00 81.25 137 SER A CA 1
ATOM 1118 C C . SER A 1 137 ? 20.010 -6.779 -10.778 1.00 81.25 137 SER A C 1
ATOM 1120 O O . SER A 1 137 ? 20.666 -7.769 -11.084 1.00 81.25 137 SER A O 1
ATOM 1122 N N . THR A 1 138 ? 20.539 -5.768 -10.087 1.00 89.31 138 THR A N 1
ATOM 1123 C CA . THR A 1 138 ? 21.897 -5.773 -9.524 1.00 89.31 138 THR A CA 1
ATOM 1124 C C . THR A 1 138 ? 21.969 -6.396 -8.128 1.00 89.31 138 THR A C 1
ATOM 1126 O O . THR A 1 138 ? 23.068 -6.640 -7.631 1.00 89.31 138 THR A O 1
ATOM 1129 N N . TYR A 1 139 ? 20.824 -6.672 -7.496 1.00 91.44 139 TYR A N 1
ATOM 1130 C CA . TYR A 1 139 ? 20.734 -7.240 -6.156 1.00 91.44 139 TYR A CA 1
ATOM 1131 C C . TYR A 1 139 ? 20.200 -8.676 -6.210 1.00 91.44 139 TYR A C 1
ATOM 1133 O O . TYR A 1 139 ? 19.192 -8.938 -6.877 1.00 91.44 139 TYR A O 1
ATOM 1141 N N . PRO A 1 140 ? 20.835 -9.620 -5.492 1.00 92.50 140 PRO A N 1
ATOM 1142 C CA . PRO A 1 140 ? 20.294 -10.963 -5.366 1.00 92.50 140 PRO A CA 1
ATOM 1143 C C . PRO A 1 140 ? 18.961 -10.920 -4.612 1.00 92.50 140 PRO A C 1
ATOM 1145 O O . PRO A 1 140 ? 18.794 -10.146 -3.665 1.00 92.50 140 PRO A O 1
ATOM 1148 N N . GLY A 1 141 ? 18.021 -11.756 -5.044 1.00 93.25 141 GLY A N 1
ATOM 1149 C CA . GLY A 1 141 ? 16.761 -11.962 -4.344 1.00 93.25 141 GLY A CA 1
ATOM 1150 C C . GLY A 1 141 ? 16.962 -12.763 -3.060 1.00 93.25 141 GLY A C 1
ATOM 1151 O O . GLY A 1 141 ? 18.049 -13.274 -2.767 1.00 93.25 141 GLY A O 1
ATOM 1152 N N . TRP A 1 142 ? 15.894 -12.888 -2.277 1.00 93.56 142 TRP A N 1
ATOM 1153 C CA . TRP A 1 142 ? 15.896 -13.749 -1.097 1.00 93.56 142 TRP A CA 1
ATOM 1154 C C . TRP A 1 142 ? 16.191 -15.206 -1.467 1.00 93.56 142 TRP A C 1
ATOM 1156 O O . TRP A 1 142 ? 15.654 -15.700 -2.463 1.00 93.56 142 TRP A O 1
ATOM 1166 N N . PRO A 1 143 ? 16.964 -15.935 -0.639 1.00 90.94 143 PRO A N 1
ATOM 1167 C CA . PRO A 1 143 ? 17.145 -17.367 -0.822 1.00 90.94 143 PRO A CA 1
ATOM 1168 C C . PRO A 1 143 ? 15.791 -18.078 -0.892 1.00 90.94 143 PRO A C 1
ATOM 1170 O O . PRO A 1 143 ? 14.882 -17.761 -0.124 1.00 90.94 143 PRO A O 1
ATOM 1173 N N . VAL A 1 144 ? 15.669 -19.058 -1.791 1.00 91.75 144 VAL A N 1
ATOM 1174 C CA . VAL A 1 144 ? 14.460 -19.869 -2.042 1.00 91.75 144 VAL A CA 1
ATOM 1175 C C . VAL A 1 144 ? 13.315 -19.118 -2.728 1.00 91.75 144 VAL A C 1
ATOM 1177 O O . VAL A 1 144 ? 12.768 -19.634 -3.697 1.00 91.75 144 VAL A O 1
ATOM 1180 N N . LEU A 1 145 ? 12.939 -17.934 -2.242 1.00 92.56 145 LEU A N 1
ATOM 1181 C CA . LEU A 1 145 ? 11.769 -17.211 -2.750 1.00 92.56 145 LEU A CA 1
ATOM 1182 C C . LEU A 1 145 ? 12.062 -16.357 -3.989 1.00 92.56 145 LEU A C 1
ATOM 1184 O O . LEU A 1 145 ? 11.130 -16.097 -4.741 1.00 92.56 145 LEU A O 1
ATOM 1188 N N . ASP A 1 146 ? 13.311 -15.925 -4.198 1.00 93.56 146 ASP A N 1
ATOM 1189 C CA . ASP A 1 146 ? 13.726 -15.062 -5.319 1.00 93.56 146 ASP A CA 1
ATOM 1190 C C . ASP A 1 146 ? 12.825 -13.821 -5.475 1.00 93.56 146 ASP A C 1
ATOM 1192 O O . ASP A 1 146 ? 12.251 -13.544 -6.521 1.00 93.56 146 ASP A O 1
ATOM 1196 N N . ILE A 1 147 ? 12.626 -13.117 -4.359 1.00 93.94 147 ILE A N 1
ATOM 1197 C CA . ILE A 1 147 ? 11.869 -11.861 -4.258 1.00 93.94 147 ILE A CA 1
ATOM 1198 C C . ILE A 1 147 ? 12.733 -10.789 -3.588 1.00 93.94 147 ILE A C 1
ATOM 1200 O O . ILE A 1 147 ? 13.817 -11.091 -3.086 1.00 93.94 147 ILE A O 1
ATOM 1204 N N . PHE A 1 148 ? 12.246 -9.545 -3.530 1.00 91.88 148 PHE A N 1
ATOM 1205 C CA . PHE A 1 148 ? 12.952 -8.424 -2.895 1.00 91.88 148 PHE A CA 1
ATOM 1206 C C . PHE A 1 148 ? 14.365 -8.185 -3.443 1.00 91.88 148 PHE A C 1
ATOM 1208 O O . PHE A 1 148 ? 15.338 -8.051 -2.701 1.00 91.88 148 PHE A O 1
ATOM 1215 N N . HIS A 1 149 ? 14.467 -8.067 -4.763 1.00 93.56 149 HIS A N 1
ATOM 1216 C CA . HIS A 1 149 ? 15.687 -7.651 -5.450 1.00 93.56 149 HIS A CA 1
ATOM 1217 C C . HIS A 1 149 ? 15.985 -6.165 -5.185 1.00 93.56 149 HIS A C 1
ATOM 1219 O O . HIS A 1 149 ? 15.663 -5.289 -5.985 1.00 93.56 149 HIS A O 1
ATOM 1225 N N . ALA A 1 150 ? 16.527 -5.867 -4.006 1.00 92.25 150 ALA A N 1
ATOM 1226 C CA . ALA A 1 150 ? 16.859 -4.528 -3.527 1.00 92.25 150 ALA A CA 1
ATOM 1227 C C . ALA A 1 150 ? 17.881 -4.612 -2.372 1.00 92.25 150 ALA A C 1
ATOM 1229 O O . ALA A 1 150 ? 18.022 -5.674 -1.764 1.00 92.25 150 ALA A O 1
ATOM 1230 N N . PRO A 1 151 ? 18.565 -3.516 -1.997 1.00 92.75 151 PRO A N 1
ATOM 1231 C CA . PRO A 1 151 ? 19.409 -3.471 -0.807 1.00 92.75 151 PRO A CA 1
ATOM 1232 C C . PRO A 1 151 ? 18.644 -3.836 0.465 1.00 92.75 151 PRO A C 1
ATOM 1234 O O . PRO A 1 151 ? 17.494 -3.433 0.638 1.00 92.75 151 PRO A O 1
ATOM 1237 N N . TRP A 1 152 ? 19.319 -4.492 1.411 1.00 92.38 152 TRP A N 1
ATOM 1238 C CA . TRP A 1 152 ? 18.715 -4.944 2.672 1.00 92.38 152 TRP A CA 1
ATOM 1239 C C . TRP A 1 152 ? 17.984 -3.825 3.435 1.00 92.38 152 TRP A C 1
ATOM 1241 O O . TRP A 1 152 ? 16.919 -4.055 4.000 1.00 92.38 152 TRP A O 1
ATOM 1251 N N . TRP A 1 153 ? 18.504 -2.594 3.417 1.00 92.50 153 TRP A N 1
ATOM 1252 C CA . TRP A 1 153 ? 17.893 -1.462 4.121 1.00 92.50 153 TRP A CA 1
ATOM 1253 C C . TRP A 1 153 ? 16.541 -1.064 3.513 1.00 92.50 153 TRP A C 1
ATOM 1255 O O . TRP A 1 153 ? 15.625 -0.683 4.239 1.00 92.50 153 TRP A O 1
ATOM 1265 N N . MET A 1 154 ? 16.389 -1.199 2.192 1.00 93.19 154 MET A N 1
ATOM 1266 C CA . MET A 1 154 ? 15.145 -0.916 1.476 1.00 93.19 154 MET A CA 1
ATOM 1267 C C . MET A 1 154 ? 14.109 -1.994 1.781 1.00 93.19 154 MET A C 1
ATOM 1269 O O . MET A 1 154 ? 12.954 -1.670 2.046 1.00 93.19 154 MET A O 1
ATOM 1273 N N . GLN A 1 155 ? 14.544 -3.256 1.845 1.00 93.69 155 GLN A N 1
ATOM 1274 C CA . GLN A 1 155 ? 13.697 -4.377 2.254 1.00 93.69 155 GLN A CA 1
ATOM 1275 C C . GLN A 1 155 ? 13.172 -4.180 3.683 1.00 93.69 155 GLN A C 1
ATOM 1277 O O . GLN A 1 155 ? 11.971 -4.278 3.919 1.00 93.69 155 GLN A O 1
ATOM 1282 N N . VAL A 1 156 ? 14.046 -3.825 4.634 1.00 95.19 156 VAL A N 1
ATOM 1283 C CA . VAL A 1 156 ? 13.641 -3.503 6.015 1.00 95.19 156 VAL A CA 1
ATOM 1284 C C . VAL A 1 156 ? 12.632 -2.356 6.029 1.00 95.19 156 VAL A C 1
ATOM 1286 O O . VAL A 1 156 ? 11.624 -2.424 6.734 1.00 95.19 156 VAL A O 1
ATOM 1289 N N . ALA A 1 157 ? 12.867 -1.321 5.225 1.00 94.12 157 ALA A N 1
ATOM 1290 C CA . ALA A 1 157 ? 11.983 -0.170 5.172 1.00 94.12 157 ALA A CA 1
ATOM 1291 C C . ALA A 1 157 ? 10.597 -0.506 4.591 1.00 94.12 157 ALA A C 1
ATOM 1293 O O . ALA A 1 157 ? 9.604 0.048 5.062 1.00 94.12 157 ALA A O 1
ATOM 1294 N N . TYR A 1 158 ? 10.493 -1.454 3.653 1.00 93.44 158 TYR A N 1
ATOM 1295 C CA . TYR A 1 158 ? 9.198 -1.939 3.166 1.00 93.44 158 TYR A CA 1
ATOM 1296 C C . TYR A 1 158 ? 8.334 -2.493 4.304 1.00 93.44 158 TYR A C 1
ATOM 1298 O O . TYR A 1 158 ? 7.177 -2.100 4.465 1.00 93.44 158 TYR A O 1
ATOM 1306 N N . PHE A 1 159 ? 8.903 -3.364 5.137 1.00 96.62 159 PHE A N 1
ATOM 1307 C CA . PHE A 1 159 ? 8.183 -3.906 6.289 1.00 96.62 159 PHE A CA 1
ATOM 1308 C C . PHE A 1 159 ? 7.889 -2.818 7.322 1.00 96.62 159 PHE A C 1
ATOM 1310 O O . PHE A 1 159 ? 6.760 -2.707 7.804 1.00 96.62 159 PHE A O 1
ATOM 1317 N N . PHE A 1 160 ? 8.878 -1.975 7.629 1.00 96.81 160 PHE A N 1
ATOM 1318 C CA . PHE A 1 160 ? 8.726 -0.911 8.616 1.00 96.81 160 PHE A CA 1
ATOM 1319 C C . PHE A 1 160 ? 7.603 0.070 8.259 1.00 96.81 160 PHE A C 1
ATOM 1321 O O . PHE A 1 160 ? 6.819 0.430 9.135 1.00 96.81 160 PHE A O 1
ATOM 1328 N N . ASN A 1 161 ? 7.465 0.446 6.985 1.00 95.38 161 ASN A N 1
ATOM 1329 C CA . ASN A 1 161 ? 6.393 1.322 6.507 1.00 95.38 161 ASN A CA 1
ATOM 1330 C C . ASN A 1 161 ? 5.000 0.780 6.863 1.00 95.38 161 ASN A C 1
ATOM 1332 O O . ASN A 1 161 ? 4.158 1.511 7.391 1.00 95.38 161 ASN A O 1
ATOM 1336 N N . GLY A 1 162 ? 4.773 -0.513 6.621 1.00 95.38 162 GLY A N 1
ATOM 1337 C CA . GLY A 1 162 ? 3.529 -1.187 6.990 1.00 95.38 162 GLY A CA 1
ATOM 1338 C C . GLY A 1 162 ? 3.307 -1.238 8.496 1.00 95.38 162 GLY A C 1
ATOM 1339 O O . GLY A 1 162 ? 2.245 -0.851 8.987 1.00 95.38 162 GLY A O 1
ATOM 1340 N N . ILE A 1 163 ? 4.334 -1.655 9.242 1.00 97.62 163 ILE A N 1
ATOM 1341 C CA . ILE A 1 163 ? 4.292 -1.743 10.708 1.00 97.62 163 ILE A CA 1
ATOM 1342 C C . ILE A 1 163 ? 3.961 -0.378 11.326 1.00 97.62 163 ILE A C 1
ATOM 1344 O O . ILE A 1 163 ? 3.119 -0.299 12.225 1.00 97.62 163 ILE A O 1
ATOM 1348 N N . ALA A 1 164 ? 4.596 0.691 10.843 1.00 97.25 164 ALA A N 1
ATOM 1349 C CA . ALA A 1 164 ? 4.394 2.051 11.326 1.00 97.25 164 ALA A CA 1
ATOM 1350 C C . ALA A 1 164 ? 2.972 2.544 11.032 1.00 97.25 164 ALA A C 1
ATOM 1352 O O . ALA A 1 164 ? 2.291 3.017 11.945 1.00 97.25 164 ALA A O 1
ATOM 1353 N N . PHE A 1 165 ? 2.487 2.376 9.797 1.00 97.38 165 PHE A N 1
ATOM 1354 C CA . PHE A 1 165 ? 1.124 2.758 9.422 1.00 97.38 165 PHE A CA 1
ATOM 1355 C C . PHE A 1 165 ? 0.067 2.039 10.275 1.00 97.38 165 PHE A C 1
ATOM 1357 O O . PHE A 1 165 ? -0.827 2.679 10.832 1.00 97.38 165 PHE A O 1
ATOM 1364 N N . ILE A 1 166 ? 0.200 0.721 10.448 1.00 97.38 166 ILE A N 1
ATOM 1365 C CA . ILE A 1 166 ? -0.719 -0.075 11.275 1.00 97.38 166 ILE A CA 1
ATOM 1366 C C . ILE A 1 166 ? -0.662 0.378 12.739 1.00 97.38 166 ILE A C 1
ATOM 1368 O O . ILE A 1 166 ? -1.694 0.435 13.408 1.00 97.38 166 ILE A O 1
ATOM 1372 N N . GLY A 1 167 ? 0.521 0.744 13.238 1.00 97.00 167 GLY A N 1
ATOM 1373 C CA . GLY A 1 167 ? 0.685 1.317 14.573 1.00 97.00 167 GLY A CA 1
ATOM 1374 C C . GLY A 1 167 ? -0.084 2.628 14.745 1.00 97.00 167 GLY A C 1
ATOM 1375 O O . GLY A 1 167 ? -0.814 2.784 15.727 1.00 97.00 167 GLY A O 1
ATOM 1376 N N . VAL A 1 168 ? 0.017 3.537 13.768 1.00 96.81 168 VAL A N 1
ATOM 1377 C CA . VAL A 1 168 ? -0.727 4.809 13.752 1.00 96.81 168 VAL A CA 1
ATOM 1378 C C . VAL A 1 168 ? -2.231 4.551 13.800 1.00 96.81 168 VAL A C 1
ATOM 1380 O O . VAL A 1 168 ? 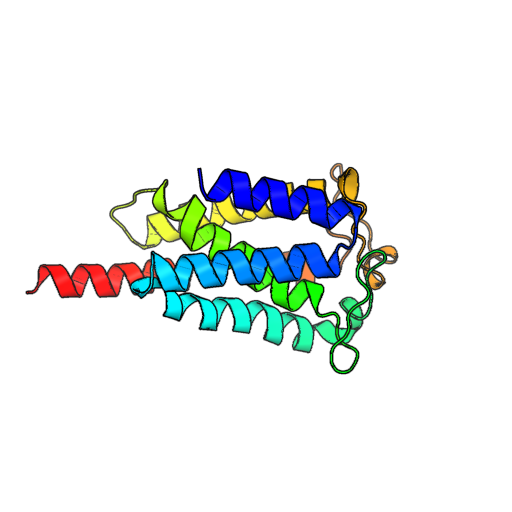-2.923 5.096 14.661 1.00 96.81 168 VAL A O 1
ATOM 1383 N N . VAL A 1 169 ? -2.736 3.683 12.927 1.00 95.81 169 VAL A N 1
ATOM 1384 C CA . VAL A 1 169 ? -4.159 3.333 12.870 1.00 95.81 169 VAL A CA 1
ATOM 1385 C C . VAL A 1 169 ? -4.649 2.710 14.177 1.00 95.81 169 VAL A C 1
ATOM 1387 O O . VAL A 1 169 ? -5.636 3.175 14.751 1.00 95.81 169 VAL A O 1
ATOM 1390 N N . ALA A 1 170 ? -3.938 1.711 14.704 1.00 95.38 170 ALA A N 1
ATOM 1391 C CA . ALA A 1 170 ? -4.312 1.052 15.952 1.00 95.38 170 ALA A CA 1
ATOM 1392 C C . ALA A 1 170 ? -4.325 2.027 17.143 1.00 95.38 170 ALA A C 1
ATOM 1394 O O . ALA A 1 170 ? -5.179 1.924 18.033 1.00 95.38 170 ALA A O 1
ATOM 1395 N N . PHE A 1 171 ? -3.395 2.983 17.164 1.00 95.50 171 PHE A N 1
ATOM 1396 C CA . PHE A 1 171 ? -3.323 4.013 18.193 1.00 95.50 171 PHE A CA 1
ATOM 1397 C C . PHE A 1 171 ? -4.486 5.011 18.102 1.00 95.50 171 PHE A C 1
ATOM 1399 O O . PHE A 1 171 ? -5.145 5.269 19.117 1.00 95.50 171 PHE A O 1
ATOM 1406 N N . VAL A 1 172 ? -4.778 5.527 16.902 1.00 94.50 172 VAL A N 1
ATOM 1407 C CA . VAL A 1 172 ? -5.889 6.466 16.667 1.00 94.50 172 VAL A CA 1
ATOM 1408 C C . VAL A 1 172 ? -7.229 5.817 17.009 1.00 94.50 172 VAL A C 1
ATOM 1410 O O . VAL A 1 172 ? -8.009 6.399 17.766 1.00 94.50 172 VAL A O 1
ATOM 1413 N N . ASP A 1 173 ? -7.467 4.581 16.570 1.00 91.19 173 ASP A N 1
ATOM 1414 C CA . ASP A 1 173 ? -8.676 3.824 16.914 1.00 91.19 173 ASP A CA 1
ATOM 1415 C C . ASP A 1 173 ? -8.866 3.695 18.432 1.00 91.19 173 ASP A C 1
ATOM 1417 O O . ASP A 1 173 ? -9.977 3.832 18.952 1.00 91.19 173 ASP A O 1
ATOM 1421 N N . ASN A 1 174 ? -7.784 3.458 19.178 1.00 92.81 174 ASN A N 1
ATOM 1422 C CA . ASN A 1 174 ? -7.832 3.391 20.637 1.00 92.81 174 ASN A CA 1
ATOM 1423 C C . ASN A 1 174 ? -8.169 4.744 21.278 1.00 92.81 174 ASN A C 1
ATOM 1425 O O . ASN A 1 174 ? -8.925 4.775 22.252 1.00 92.81 174 ASN A O 1
ATOM 1429 N N . ILE A 1 175 ? -7.663 5.856 20.739 1.00 93.00 175 ILE A N 1
ATOM 1430 C CA . ILE A 1 175 ? -8.056 7.198 21.194 1.00 93.00 175 ILE A CA 1
ATOM 1431 C C . ILE A 1 175 ? -9.552 7.421 20.949 1.00 93.00 175 ILE A C 1
ATOM 1433 O O . ILE A 1 175 ? -10.260 7.846 21.865 1.00 93.00 175 ILE A O 1
ATOM 1437 N N . LEU A 1 176 ? -10.043 7.100 19.750 1.00 89.19 176 LEU A N 1
ATOM 1438 C CA . LEU A 1 176 ? -11.447 7.288 19.380 1.00 89.19 176 LEU A CA 1
ATOM 1439 C C . LEU A 1 176 ? -12.382 6.446 20.261 1.00 89.19 176 LEU A C 1
ATOM 1441 O O . LEU A 1 176 ? -13.325 6.988 20.836 1.00 89.19 176 LEU A O 1
ATOM 1445 N N . ARG A 1 177 ? -12.062 5.164 20.486 1.00 86.75 177 ARG A N 1
ATOM 1446 C CA . ARG A 1 177 ? -12.829 4.277 21.386 1.00 86.75 177 ARG A CA 1
ATOM 1447 C C . ARG A 1 177 ? -12.870 4.771 22.833 1.00 86.75 177 ARG A C 1
ATOM 1449 O O . ARG A 1 177 ? -13.862 4.574 23.531 1.00 86.75 177 ARG A O 1
ATOM 1456 N N . ARG A 1 178 ? -11.789 5.388 23.324 1.00 87.00 178 ARG A N 1
ATOM 1457 C CA . ARG A 1 178 ? -11.751 5.960 24.682 1.00 87.00 178 ARG A CA 1
ATOM 1458 C C . ARG A 1 178 ? -12.609 7.214 24.807 1.00 87.00 178 ARG A C 1
ATOM 1460 O O . ARG A 1 178 ? -13.123 7.460 25.893 1.00 87.00 178 ARG A O 1
ATOM 1467 N N . ARG A 1 179 ? -12.757 7.998 23.733 1.00 84.56 179 ARG A N 1
ATOM 1468 C CA . ARG A 1 179 ? -13.629 9.182 23.719 1.00 84.56 179 ARG A CA 1
ATOM 1469 C C . ARG A 1 179 ? -15.105 8.788 23.762 1.00 84.56 179 ARG A C 1
ATOM 1471 O O . ARG A 1 179 ? -15.828 9.334 24.581 1.00 84.56 179 ARG A O 1
ATOM 1478 N N . THR A 1 180 ? -15.522 7.790 22.982 1.00 80.62 180 THR A N 1
ATOM 1479 C CA . THR A 1 180 ? -16.927 7.338 22.936 1.00 80.62 180 THR A CA 1
ATOM 1480 C C . THR A 1 180 ? -17.399 6.621 24.202 1.00 80.62 180 THR A C 1
ATOM 1482 O O . THR A 1 180 ? -18.589 6.571 24.456 1.00 80.62 180 THR A O 1
ATOM 1485 N N . ARG A 1 181 ? -16.495 6.047 25.010 1.00 75.12 181 ARG A N 1
ATOM 1486 C CA . ARG A 1 181 ? -16.854 5.438 26.309 1.00 75.12 181 ARG A CA 1
ATOM 1487 C C . ARG A 1 181 ? -17.044 6.452 27.443 1.00 75.12 181 ARG A C 1
ATOM 1489 O O . ARG A 1 181 ? -17.452 6.055 28.527 1.00 75.12 181 ARG A O 1
ATOM 1496 N N . LYS A 1 182 ? -16.657 7.714 27.235 1.00 59.66 182 LYS A N 1
ATOM 1497 C CA . LYS A 1 182 ? -16.753 8.787 28.238 1.00 59.66 182 LYS A CA 1
ATOM 1498 C C . LYS A 1 182 ? -17.957 9.715 28.026 1.00 59.66 182 LYS A C 1
ATOM 1500 O O . LYS A 1 182 ? -18.189 10.554 28.889 1.00 59.66 182 LYS A O 1
ATOM 1505 N N . SER A 1 183 ? -18.650 9.595 26.892 1.00 55.59 183 SER A N 1
ATOM 1506 C CA . SER A 1 183 ? -19.918 10.272 26.580 1.00 55.59 183 SER A CA 1
ATOM 1507 C C . SER A 1 183 ? -21.092 9.392 26.966 1.00 55.59 183 SER A C 1
ATOM 1509 O O . SER A 1 183 ? -22.060 9.935 27.527 1.00 55.59 183 SER A O 1
#